Protein 6DA1 (pdb70)

Organism: Mus musculus (NCBI:txid10090)

Structure (mmCIF, N/CA/C/O backbone):
data_6DA1
#
_entry.id   6DA1
#
_cell.length_a   75.330
_cell.length_b   75.330
_cell.length_c   115.331
_cell.angle_alpha   90.000
_cell.angle_beta   90.000
_cell.angle_gamma   120.000
#
_symmetry.space_group_name_H-M   'P 32 2 1'
#
loop_
_entity.id
_entity.type
_entity.pdbx_description
1 polymer 'Protein C-ets-1'
2 polymer 'serine-rich region (SRR) peptide'
3 non-polymer 'SULFATE ION'
4 water water
#
loop_
_atom_site.group_PDB
_atom_site.id
_atom_site.type_symbol
_atom_site.label_atom_id
_atom_site.label_alt_id
_atom_site.label_comp_id
_atom_site.label_asym_id
_atom_site.label_entity_id
_atom_site.label_seq_id
_atom_site.pdbx_PDB_ins_code
_atom_site.Cartn_x
_atom_site.Cartn_y
_atom_site.Cartn_z
_atom_site.occupancy
_atom_site.B_iso_or_equiv
_atom_site.auth_seq_id
_atom_site.auth_comp_id
_atom_site.auth_asym_id
_atom_site.auth_atom_id
_atom_site.pdbx_PDB_model_num
ATOM 1 N N . GLY A 1 2 ? 18.46218 49.43207 30.15920 1.000 89.64191 302 GLY A N 1
ATOM 2 C CA . GLY A 1 2 ? 18.00863 49.25492 31.52607 1.000 89.37000 302 GLY A CA 1
ATOM 3 C C . GLY A 1 2 ? 18.80679 48.20972 32.28100 1.000 85.46472 302 GLY A C 1
ATOM 4 O O . GLY A 1 2 ? 19.94342 48.45555 32.68456 1.000 86.44875 302 GLY A O 1
ATOM 7 N N . THR A 1 3 ? 18.20729 47.03727 32.47232 1.000 70.45620 303 THR A N 1
ATOM 8 C CA . THR A 1 3 ? 18.85662 45.95124 33.18859 1.000 66.21310 303 THR A CA 1
ATOM 9 C C . THR A 1 3 ? 19.86771 45.25209 32.28224 1.000 63.44410 303 THR A C 1
ATOM 10 O O . THR A 1 3 ? 20.04203 45.60038 31.11106 1.000 61.83807 303 THR A O 1
ATOM 21 N N . PHE A 1 4 ? 20.54567 44.24202 32.83417 1.000 58.74077 304 PHE A N 1
ATOM 22 C CA . PHE A 1 4 ? 21.48792 43.46540 32.03613 1.000 55.23480 304 PHE A CA 1
ATOM 23 C C . PHE A 1 4 ? 20.76532 42.65846 30.96621 1.000 53.60371 304 PHE A C 1
ATOM 24 O O . PHE A 1 4 ? 21.25896 42.52968 29.84069 1.000 51.31437 304 PHE A O 1
ATOM 41 N N . LYS A 1 5 ? 19.59591 42.10610 31.29622 1.000 55.27646 305 LYS A N 1
ATOM 42 C CA . LYS A 1 5 ? 18.82910 41.35427 30.30830 1.000 55.82644 305 LYS A CA 1
ATOM 43 C C . LYS A 1 5 ? 18.46122 42.23845 29.12369 1.000 56.78169 305 LYS A C 1
ATOM 44 O O . LYS A 1 5 ? 18.62140 41.84145 27.96411 1.000 57.65265 305 LYS A O 1
ATOM 63 N N . ASP A 1 6 ? 17.96943 43.44901 29.39833 1.000 59.31197 306 ASP A N 1
ATOM 64 C CA . ASP A 1 6 ? 17.67750 44.39073 28.32235 1.000 61.49888 306 ASP A CA 1
ATOM 65 C C . ASP A 1 6 ? 18.95524 44.81447 27.61051 1.000 60.06697 306 ASP A C 1
ATOM 66 O O . ASP A 1 6 ? 18.96514 44.98984 26.38634 1.000 59.51288 306 ASP A O 1
ATOM 75 N N . TYR A 1 7 ? 20.04034 44.98935 28.36755 1.000 60.01399 307 TYR A N 1
ATOM 76 C CA . TYR A 1 7 ? 21.33279 45.31151 27.77261 1.000 58.76668 307 TYR A CA 1
ATOM 77 C C . TYR A 1 7 ? 21.75163 44.24775 26.76554 1.000 56.77329 307 TYR A C 1
ATOM 78 O O . TYR A 1 7 ? 22.24777 44.57004 25.67968 1.000 56.51676 307 TYR A O 1
ATOM 96 N N . VAL A 1 8 ? 21.55069 42.97282 27.10402 1.000 58.00777 308 VAL A N 1
ATOM 97 C CA . VAL A 1 8 ? 21.85764 41.89524 26.16784 1.000 55.52321 308 VAL A CA 1
ATOM 98 C C . VAL A 1 8 ? 20.87296 41.90849 25.00419 1.000 56.93879 308 VAL A C 1
ATOM 99 O O . VAL A 1 8 ? 21.26605 41.79189 23.83768 1.000 55.71554 308 VAL A O 1
ATOM 112 N N . ARG A 1 9 ? 19.57822 42.03740 25.30316 1.000 65.42832 309 ARG A N 1
ATOM 113 C CA . ARG A 1 9 ? 18.57180 42.11373 24.24819 1.000 67.80154 309 ARG A CA 1
ATOM 114 C C . ARG A 1 9 ? 18.88894 43.23949 23.27242 1.000 67.51590 309 ARG A C 1
ATOM 115 O O . ARG A 1 9 ? 19.08358 43.00885 22.07366 1.000 69.17161 309 ARG A O 1
ATOM 136 N N . ASP A 1 10 ? 18.93374 44.47508 23.77686 1.000 57.99713 310 ASP A N 1
ATOM 137 C CA . ASP A 1 10 ? 19.12855 45.63679 22.91576 1.000 59.20187 310 ASP A CA 1
ATOM 138 C C . ASP A 1 10 ? 20.34210 45.45773 22.01213 1.000 58.93363 310 ASP A C 1
ATOM 139 O O . ASP A 1 10 ? 20.25397 45.62745 20.79130 1.000 60.63934 310 ASP A O 1
ATOM 148 N N . ARG A 1 11 ? 21.48839 45.10608 22.59797 1.000 60.51075 311 ARG A N 1
ATOM 149 C CA . ARG A 1 11 ? 22.69954 44.93224 21.80338 1.000 59.58483 311 ARG A CA 1
ATOM 150 C C . ARG A 1 11 ? 22.55320 43.80030 20.79501 1.000 58.48536 311 ARG A C 1
ATOM 151 O O . ARG A 1 11 ? 23.13154 43.86372 19.70393 1.000 58.66673 311 ARG A O 1
ATOM 172 N N . ALA A 1 12 ? 21.78947 42.75985 21.13507 1.000 54.02825 312 ALA A N 1
ATOM 173 C CA . ALA A 1 12 ? 21.56832 41.66965 20.19053 1.000 54.42829 312 ALA A CA 1
ATOM 174 C C . ALA A 1 12 ? 20.76096 42.13914 18.98586 1.000 58.94459 312 ALA A C 1
ATOM 175 O O . ALA A 1 12 ? 21.02342 41.71758 17.85263 1.000 56.06980 312 ALA A O 1
ATOM 182 N N . ASP A 1 13 ? 19.77387 43.01141 19.20816 1.000 63.51491 313 ASP A N 1
ATOM 183 C CA . ASP A 1 13 ? 18.99570 43.54158 18.09343 1.000 66.59077 313 ASP A CA 1
ATOM 184 C C . ASP A 1 13 ? 19.87173 44.32756 17.12796 1.000 67.26132 313 ASP A C 1
ATOM 185 O O . ASP A 1 13 ? 19.59217 44.36122 15.92409 1.000 69.17307 313 ASP A O 1
ATOM 194 N N . LEU A 1 14 ? 20.92730 44.96539 17.63064 1.000 71.75262 314 LEU A N 1
ATOM 195 C CA . LEU A 1 14 ? 21.88685 45.66210 16.78402 1.000 72.40247 314 LEU A CA 1
ATOM 196 C C . LEU A 1 14 ? 22.94504 44.72878 16.20898 1.000 70.76132 314 LEU A C 1
ATOM 197 O O . LEU A 1 14 ? 23.89647 45.20468 15.58065 1.000 71.64656 314 LEU A O 1
ATOM 213 N N . ASN A 1 15 ? 22.80039 43.41885 16.41131 1.000 63.20267 315 ASN A N 1
ATOM 214 C CA . ASN A 1 15 ? 23.74248 42.42816 15.89207 1.000 62.56363 315 ASN A CA 1
ATOM 215 C C . ASN A 1 15 ? 25.13878 42.61086 16.48263 1.000 59.08363 315 ASN A C 1
ATOM 216 O O . ASN A 1 15 ? 26.14389 42.29943 15.83917 1.000 56.99236 315 ASN A O 1
ATOM 227 N N . LYS A 1 16 ? 25.21263 43.11234 17.71100 1.000 57.36260 316 LYS A N 1
ATOM 228 C CA . LYS A 1 16 ? 26.47765 43.24152 18.41495 1.000 54.77506 316 LYS A CA 1
ATOM 229 C C . LYS A 1 16 ? 26.77585 41.97237 19.20876 1.000 51.74425 316 LYS A C 1
ATOM 230 O O . LYS A 1 16 ? 25.94452 41.07054 19.33069 1.000 52.39909 316 LYS A O 1
ATOM 249 N N . ASP A 1 17 ? 27.99092 41.91129 19.75360 1.000 50.82794 317 ASP A N 1
ATOM 250 C CA . ASP A 1 17 ? 28.39045 40.83642 20.66103 1.000 49.21069 317 ASP A CA 1
ATOM 251 C C . ASP A 1 17 ? 28.35669 39.47173 19.97905 1.000 47.69441 317 ASP A C 1
ATOM 252 O O . ASP A 1 17 ? 28.14307 38.44785 20.63305 1.000 45.03791 317 ASP A O 1
ATOM 261 N N . LYS A 1 18 ? 28.56602 39.44159 18.65873 1.000 50.82030 318 LYS A N 1
ATOM 262 C CA . LYS A 1 18 ? 28.62568 38.18538 17.90705 1.000 50.97679 318 LYS A CA 1
ATOM 263 C C . LYS A 1 18 ? 29.91559 38.09963 17.09154 1.000 48.75316 318 LYS A C 1
ATOM 264 O O . LYS A 1 18 ? 29.88604 37.87003 15.88297 1.000 49.43716 318 LYS A O 1
ATOM 283 N N . PRO A 1 19 ? 31.07334 38.27671 17.72765 1.000 41.90116 319 PRO A N 1
ATOM 284 C CA . PRO A 1 19 ? 32.33259 38.15912 16.98501 1.000 39.78616 319 PRO A CA 1
ATOM 285 C C . PRO A 1 19 ? 32.64956 36.70699 16.66854 1.000 39.19827 319 PRO A C 1
ATOM 286 O O . PRO A 1 19 ? 32.38027 35.80546 17.46534 1.000 39.09849 319 PRO A O 1
ATOM 297 N N . VAL A 1 20 ? 33.22509 36.48358 15.48619 1.000 42.89808 320 VAL A N 1
ATOM 298 C CA . VAL A 1 20 ? 33.64413 35.13457 15.12111 1.000 42.86857 320 VAL A CA 1
ATOM 299 C C . VAL A 1 20 ? 34.76271 34.66412 16.03936 1.000 41.89526 320 VAL A C 1
ATOM 300 O O . VAL A 1 20 ? 34.80168 33.49664 16.44614 1.000 42.14596 320 VAL A O 1
ATOM 313 N N . ILE A 1 21 ? 35.68724 35.55854 16.37544 1.000 43.10254 321 ILE A N 1
ATOM 314 C CA . ILE A 1 21 ? 36.82423 35.23154 17.23070 1.000 43.22190 321 ILE A CA 1
ATOM 315 C C . ILE A 1 21 ? 36.71129 36.04608 18.51507 1.000 42.34177 321 ILE A C 1
ATOM 316 O O . ILE A 1 21 ? 37.29762 37.13397 18.60522 1.000 42.97315 321 ILE A O 1
ATOM 332 N N . PRO A 1 22 ? 35.97246 35.57975 19.52108 1.000 35.74436 322 PRO A N 1
ATOM 333 C CA . PRO A 1 22 ? 35.91107 36.32630 20.78323 1.000 37.17541 322 PRO A CA 1
ATOM 334 C C . PRO A 1 22 ? 37.27094 36.35587 21.46223 1.000 35.07730 322 PRO A C 1
ATOM 335 O O . PRO A 1 22 ? 37.99161 35.35587 21.49538 1.000 35.59808 322 PRO A O 1
ATOM 346 N N . ALA A 1 23 ? 37.62340 37.52487 22.00037 1.000 33.74492 323 ALA A N 1
ATOM 347 C CA . ALA A 1 23 ? 38.94184 37.69232 22.60318 1.000 32.52017 323 ALA A CA 1
ATOM 348 C C . ALA A 1 23 ? 39.10462 36.79469 23.82489 1.000 32.28033 323 ALA A C 1
ATOM 349 O O . ALA A 1 23 ? 40.12960 36.12105 23.98256 1.000 31.83563 323 ALA A O 1
ATOM 356 N N . ALA A 1 24 ? 38.09897 36.77028 24.70357 1.000 36.84329 324 ALA A N 1
ATOM 357 C CA . ALA A 1 24 ? 38.18011 35.92557 25.89184 1.000 36.58971 324 ALA A CA 1
ATOM 358 C C . ALA A 1 24 ? 38.23357 34.45205 25.51328 1.000 35.16375 324 ALA A C 1
ATOM 359 O O . ALA A 1 24 ? 38.93375 33.66218 26.15714 1.000 34.54143 324 ALA A O 1
ATOM 366 N N . ALA A 1 25 ? 37.49789 34.06090 24.47032 1.000 34.38912 325 ALA A N 1
ATOM 367 C CA . ALA A 1 25 ? 37.56302 32.68083 24.00478 1.000 33.19575 325 ALA A CA 1
ATOM 368 C C . ALA A 1 25 ? 38.93001 32.37134 23.41233 1.000 33.93517 325 ALA A C 1
ATOM 369 O O . ALA A 1 25 ? 39.46802 31.27755 23.61478 1.000 34.34191 325 ALA A O 1
ATOM 376 N N . LEU A 1 26 ? 39.50935 33.32336 22.67908 1.000 35.86469 326 LEU A N 1
ATOM 377 C CA . LEU A 1 26 ? 40.84025 33.11509 22.12365 1.000 37.57088 326 LEU A CA 1
ATOM 378 C C . LEU A 1 26 ? 41.89037 33.07664 23.22567 1.000 36.16469 326 LEU A C 1
ATOM 379 O O . LEU A 1 26 ? 42.86885 32.32751 23.13112 1.000 37.25462 326 LEU A O 1
ATOM 395 N N . ALA A 1 27 ? 41.70241 33.87408 24.28000 1.000 32.42226 327 ALA A N 1
ATOM 396 C CA . ALA A 1 27 ? 42.62227 33.83509 25.41253 1.000 32.12668 327 ALA A CA 1
ATOM 397 C C . ALA A 1 27 ? 42.56388 32.48745 26.11699 1.000 31.74564 327 ALA A C 1
ATOM 398 O O . ALA A 1 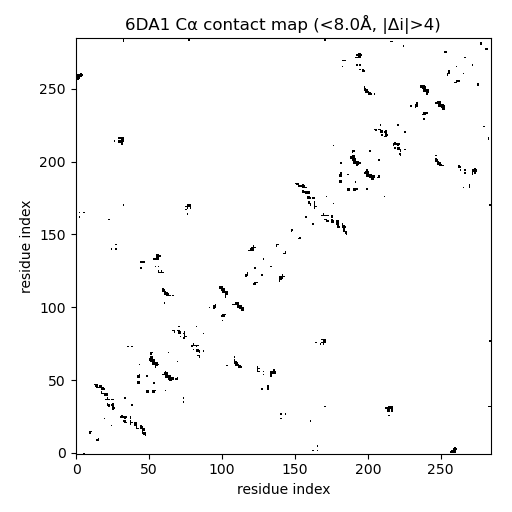27 ? 43.59680 31.94816 26.52926 1.000 34.02371 327 ALA A O 1
ATOM 405 N N . GLY A 1 28 ? 41.36318 31.92811 26.26948 1.000 34.34454 328 GLY A N 1
ATOM 406 C CA . GLY A 1 28 ? 41.24902 30.59772 26.83962 1.000 35.73540 328 GLY A CA 1
ATOM 407 C C . GLY A 1 28 ? 41.92458 29.54144 25.99023 1.000 37.20343 328 GLY A C 1
ATOM 408 O O . GLY A 1 28 ? 42.48410 28.57734 26.51837 1.000 39.11143 328 GLY A O 1
ATOM 412 N N . TYR A 1 29 ? 41.89167 29.71147 24.66656 1.000 32.69077 329 TYR A N 1
ATOM 413 C CA . TYR A 1 29 ? 42.53149 28.75298 23.77212 1.000 33.09622 329 TYR A CA 1
ATOM 414 C C . TYR A 1 29 ? 44.04978 28.81431 23.89095 1.000 34.11912 329 TYR A C 1
ATOM 415 O O . TYR A 1 29 ? 44.71686 27.77406 23.94316 1.000 35.11919 329 TYR A O 1
ATOM 433 N N . THR A 1 30 ? 44.61559 30.02062 23.93915 1.000 34.70989 330 THR A N 1
ATOM 434 C CA . THR A 1 30 ? 46.05815 30.17235 24.07396 1.000 34.29217 330 THR A CA 1
ATOM 435 C C . THR A 1 30 ? 46.53533 30.04881 25.51487 1.000 33.97523 330 THR A C 1
ATOM 436 O O . THR A 1 30 ? 47.73723 29.86927 25.73546 1.000 34.53802 330 THR A O 1
ATOM 447 N N . GLY A 1 31 ? 45.63694 30.14098 26.49119 1.000 38.26811 331 GLY A N 1
ATOM 448 C CA . GLY A 1 31 ? 46.03644 30.05779 27.88210 1.000 39.26968 331 GLY A CA 1
ATOM 449 C C . GLY A 1 31 ? 46.69025 31.31109 28.41201 1.000 39.39509 331 GLY A C 1
ATOM 450 O O . GLY A 1 31 ? 47.47302 31.23756 29.36444 1.000 41.04769 331 GLY A O 1
ATOM 454 N N . SER A 1 32 ? 46.38860 32.46970 27.82350 1.000 37.60844 332 SER A N 1
ATOM 455 C CA . SER A 1 32 ? 47.02556 33.71324 28.23596 1.000 38.96182 332 SER A CA 1
ATOM 456 C C . SER A 1 32 ? 46.39014 34.31926 29.47977 1.000 38.61537 332 SER A C 1
ATOM 457 O O . SER A 1 32 ? 46.99452 35.20367 30.09642 1.000 39.93966 332 SER A O 1
ATOM 465 N N . GLY A 1 33 ? 45.19819 33.86749 29.86207 1.000 35.39642 333 GLY A N 1
ATOM 466 C CA . GLY A 1 33 ? 44.48039 34.45501 30.96677 1.000 34.23337 333 GLY A CA 1
ATOM 467 C C . GLY A 1 33 ? 43.73413 35.70266 30.53178 1.000 33.94254 333 GLY A C 1
ATOM 468 O O . GLY A 1 33 ? 42.77444 35.62830 29.75825 1.000 34.44944 333 GLY A O 1
ATOM 472 N N . PRO A 1 34 ? 44.14755 36.87622 31.01743 1.000 31.05191 334 PRO A N 1
ATOM 473 C CA . PRO A 1 34 ? 43.53732 38.11603 30.52397 1.000 31.41719 334 PRO A CA 1
ATOM 474 C C . PRO A 1 34 ? 43.78960 38.28582 29.03521 1.000 30.62148 334 PRO A C 1
ATOM 475 O O . PRO A 1 34 ? 44.80937 37.84370 28.50156 1.000 33.58313 334 PRO A O 1
ATOM 486 N N . ILE A 1 35 ? 42.84595 38.94124 28.35984 1.000 34.09367 335 ILE A N 1
ATOM 487 C CA . ILE A 1 35 ? 42.98047 39.12775 26.92218 1.000 33.02666 335 ILE A CA 1
ATOM 488 C C . ILE A 1 35 ? 44.16074 40.04758 26.63628 1.000 35.98309 335 ILE A C 1
ATOM 489 O O . ILE A 1 35 ? 44.51474 40.92068 27.44112 1.000 36.42676 335 ILE A O 1
ATOM 505 N N . GLN A 1 36 ? 44.77946 39.84563 25.47906 1.000 37.06851 336 GLN A N 1
ATOM 506 C CA . GLN A 1 36 ? 45.91133 40.64089 25.03642 1.000 35.38547 336 GLN A CA 1
ATOM 507 C C . GLN A 1 36 ? 45.51008 41.46025 23.81571 1.000 35.37710 336 GLN A C 1
ATOM 508 O O . GLN A 1 36 ? 44.49120 41.19712 23.17227 1.000 34.71366 336 GLN A O 1
ATOM 522 N N . LEU A 1 37 ? 46.32361 42.47294 23.50828 1.000 32.84245 337 LEU A N 1
ATOM 523 C CA . LEU A 1 37 ? 45.94314 43.43728 22.48119 1.000 33.87782 337 LEU A CA 1
ATOM 524 C C . LEU A 1 37 ? 45.65027 42.75359 21.15043 1.000 34.08590 337 LEU A C 1
ATOM 525 O O . LEU A 1 37 ? 44.67689 43.09906 20.47122 1.000 34.48443 337 LEU A O 1
ATOM 541 N N . TRP A 1 38 ? 46.47804 41.78276 20.75619 1.000 37.22423 338 TRP A N 1
ATOM 542 C CA . TRP A 1 38 ? 46.26984 41.13378 19.46502 1.000 37.29149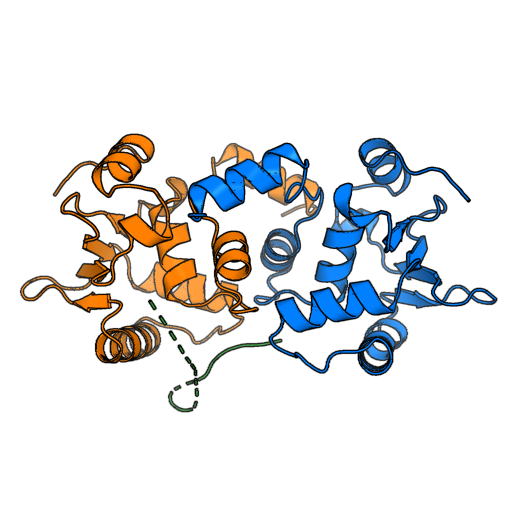 338 TRP A CA 1
ATOM 543 C C . TRP A 1 38 ? 44.96926 40.34168 19.44227 1.000 37.46725 338 TRP A C 1
ATOM 544 O O . TRP A 1 38 ? 44.32602 40.23930 18.39114 1.000 38.93413 338 TRP A O 1
ATOM 565 N N . GLN A 1 39 ? 44.56431 39.78120 20.58336 1.000 34.71524 339 GLN A N 1
ATOM 566 C CA . GLN A 1 39 ? 43.26891 39.11451 20.66244 1.000 34.26075 339 GLN A CA 1
ATOM 567 C C . GLN A 1 39 ? 42.13391 40.12813 20.62098 1.000 35.74827 339 GLN A C 1
ATOM 568 O O . GLN A 1 39 ? 41.10878 39.89970 19.96799 1.000 35.45791 339 GLN A O 1
ATOM 582 N N . PHE A 1 40 ? 42.30065 41.25199 21.32006 1.000 34.94790 340 PHE A N 1
ATOM 583 C CA . PHE A 1 40 ? 41.31014 42.32113 21.27059 1.000 35.39691 340 PHE A CA 1
ATOM 584 C C . PHE A 1 40 ? 41.08075 42.79302 19.83881 1.000 36.31874 340 PHE A C 1
ATOM 585 O O . PHE A 1 40 ? 39.93455 42.99133 19.41842 1.000 36.98859 340 PHE A O 1
ATOM 602 N N . LEU A 1 41 ? 42.15873 42.97138 19.07080 1.000 38.80050 341 LEU A N 1
ATOM 603 C CA . LEU A 1 41 ? 42.01396 43.41360 17.68598 1.000 40.99575 341 LEU A CA 1
ATOM 604 C C . LEU A 1 41 ? 41.29641 42.36691 16.84259 1.000 40.10517 341 LEU A C 1
ATOM 605 O O . LEU A 1 41 ? 40.43898 42.70734 16.01873 1.000 41.67852 341 LEU A O 1
ATOM 621 N N . LEU A 1 42 ? 41.63254 41.08784 17.02775 1.000 39.19032 342 LEU A N 1
ATOM 622 C CA . LEU A 1 42 ? 40.97884 40.04143 16.24946 1.000 38.64425 342 LEU A CA 1
ATOM 623 C C . LEU A 1 42 ? 39.48807 39.97036 16.54636 1.000 39.29499 342 LEU A C 1
ATOM 624 O O . LEU A 1 42 ? 38.69758 39.62416 15.66138 1.000 37.73788 342 LEU A O 1
ATOM 640 N N . GLU A 1 43 ? 39.07962 40.28993 17.77556 1.000 37.62883 343 GLU A N 1
ATOM 641 C CA . GLU A 1 43 ? 37.65319 40.34546 18.07264 1.000 37.75300 343 GLU A CA 1
ATOM 642 C C . GLU A 1 43 ? 36.98228 41.46530 17.28777 1.000 38.47098 343 GLU A C 1
ATOM 643 O O . GLU A 1 43 ? 35.98960 41.23654 16.58810 1.000 40.60831 343 GLU A O 1
ATOM 655 N N . LEU A 1 44 ? 37.51173 42.68666 17.38980 1.000 38.90305 344 LEU A N 1
ATOM 656 C CA . LEU A 1 44 ? 36.94045 43.80429 16.64547 1.000 41.81804 344 LEU A CA 1
ATOM 657 C C . LEU A 1 44 ? 36.91006 43.49899 15.15397 1.000 41.33349 344 LEU A C 1
ATOM 658 O O . LEU A 1 44 ? 35.90122 43.73182 14.47935 1.000 42.71022 344 LEU A O 1
ATOM 674 N N . LEU A 1 45 ? 38.01256 42.96455 14.62492 1.000 39.56810 345 LEU A N 1
ATOM 675 C CA . LEU A 1 45 ? 38.09987 42.66162 13.20249 1.000 40.20013 345 LEU A CA 1
ATOM 676 C C . LEU A 1 45 ? 37.10475 41.59425 12.77221 1.000 40.08889 345 LEU A C 1
ATOM 677 O O . LEU A 1 45 ? 36.78197 41.51083 11.58224 1.000 41.83514 345 LEU A O 1
ATOM 693 N N . THR A 1 46 ? 36.61925 40.77141 13.70241 1.000 39.96596 346 THR A N 1
ATOM 694 C CA . THR A 1 46 ? 35.63199 39.74544 13.39225 1.000 40.37290 346 THR A CA 1
ATOM 695 C C . THR A 1 46 ? 34.25246 40.09261 13.94193 1.000 40.85357 346 THR A C 1
ATOM 696 O O . THR A 1 46 ? 33.38257 39.21917 14.02698 1.000 40.37651 346 THR A O 1
ATOM 707 N N . ASP A 1 47 ? 34.03703 41.35321 14.31180 1.000 41.65514 347 ASP A N 1
ATOM 708 C CA . ASP A 1 47 ? 32.74723 41.83771 14.79028 1.000 42.74624 347 ASP A CA 1
ATOM 709 C C . ASP A 1 47 ? 32.17608 42.75459 13.71571 1.000 45.34481 347 ASP A C 1
ATOM 710 O O . ASP A 1 47 ? 32.70444 43.84589 13.47707 1.000 43.54592 347 ASP A O 1
ATOM 719 N N . LYS A 1 48 ? 31.09730 42.30828 13.06872 1.000 50.32133 348 LYS A N 1
ATOM 720 C CA . LYS A 1 48 ? 30.52691 43.07013 11.96344 1.000 54.33387 348 LYS A CA 1
ATOM 721 C C . LYS A 1 48 ? 30.12600 44.47508 12.39696 1.000 53.98929 348 LYS A C 1
ATOM 722 O O . LYS A 1 48 ? 30.12497 45.39978 11.57748 1.000 55.64357 348 LYS A O 1
ATOM 741 N N . SER A 1 49 ? 29.79556 44.65947 13.67457 1.000 49.44899 349 SER A N 1
ATOM 742 C CA . SER A 1 49 ? 29.38235 45.96128 14.18519 1.000 50.74752 349 SER A CA 1
ATOM 743 C C . SER A 1 49 ? 30.54187 46.93524 14.36203 1.000 50.56682 349 SER A C 1
ATOM 744 O O . SER A 1 49 ? 30.29916 48.09953 14.69817 1.000 51.77744 349 SER A O 1
ATOM 752 N N . CYS A 1 50 ? 31.78297 46.50062 14.14071 1.000 49.24920 350 CYS A N 1
ATOM 753 C CA . CYS A 1 50 ? 32.95614 47.34369 14.33605 1.000 51.42721 350 CYS A CA 1
ATOM 754 C C . CYS A 1 50 ? 33.61266 47.75854 13.02429 1.000 52.84520 350 CYS A C 1
ATOM 755 O O . CYS A 1 50 ? 34.68516 48.37173 13.04698 1.000 55.36632 350 CYS A O 1
ATOM 763 N N . GLN A 1 51 ? 32.99660 47.44944 11.88249 1.000 50.07696 351 GLN A N 1
ATOM 764 C CA . GLN A 1 51 ? 33.63444 47.69597 10.59424 1.000 52.18314 351 GLN A CA 1
ATOM 765 C C . GLN A 1 51 ? 33.76520 49.17620 10.26325 1.000 55.95638 351 GLN A C 1
ATOM 766 O O . GLN A 1 51 ? 34.51619 49.52059 9.34527 1.000 56.64824 351 GLN A O 1
ATOM 780 N N A SER A 1 52 ? 33.06542 50.05410 10.98423 0.409 54.94049 352 SER A N 1
ATOM 781 N N B SER A 1 52 ? 33.06908 50.05608 10.98478 0.591 54.90948 352 SER A N 1
ATOM 782 C CA A SER A 1 52 ? 33.15001 51.48184 10.69559 0.409 57.44707 352 SER A CA 1
ATOM 783 C CA B SER A 1 52 ? 33.15328 51.48211 10.68725 0.591 57.42582 352 SER A CA 1
ATOM 784 C C A SER A 1 52 ? 34.52038 52.04228 11.05788 0.409 57.47805 352 SER A C 1
ATOM 785 C C B SER A 1 52 ? 34.51826 52.04966 11.06154 0.591 57.45749 352 SER A C 1
ATOM 786 O O A SER A 1 52 ? 35.04883 52.90679 10.34872 0.409 58.87174 352 SER A O 1
ATOM 787 O O B SER A 1 52 ? 35.04139 52.92719 10.36444 0.591 59.00721 352 SER A O 1
ATOM 802 N N . PHE A 1 53 ? 35.11325 51.56338 12.15424 1.000 59.80315 353 PHE A N 1
ATOM 803 C CA . PHE A 1 53 ? 36.39184 52.07808 12.62939 1.000 59.61419 353 PHE A CA 1
ATOM 804 C C . PHE A 1 53 ? 37.55470 51.10721 12.46751 1.000 56.70605 353 PHE A C 1
ATOM 805 O O . PHE A 1 53 ? 38.70752 51.52676 12.61791 1.000 58.15484 353 PHE A O 1
ATOM 822 N N . ILE A 1 54 ? 37.29789 49.83756 12.16648 1.000 50.39025 354 ILE A N 1
ATOM 823 C CA . ILE A 1 54 ? 38.37102 48.86929 11.96018 1.000 48.18185 354 ILE A CA 1
ATOM 824 C C . ILE A 1 54 ? 37.82139 47.72730 11.11945 1.000 47.41992 354 ILE A C 1
ATOM 825 O O . ILE A 1 54 ? 36.70787 47.25044 11.35069 1.000 46.13690 354 ILE A O 1
ATOM 841 N N . SER A 1 55 ? 38.61408 47.28208 10.14760 1.000 50.37350 355 SER A N 1
ATOM 842 C CA . SER A 1 55 ? 38.14782 46.26794 9.21162 1.000 49.65469 355 SER A CA 1
ATOM 843 C C . SER A 1 55 ? 39.33705 45.68362 8.46679 1.000 49.56456 355 SER A C 1
ATOM 844 O O . SER A 1 55 ? 40.43497 46.24702 8.47074 1.000 50.35959 355 SER A O 1
ATOM 852 N N . TRP A 1 56 ? 39.09931 44.54247 7.82654 1.000 51.99889 356 TRP A N 1
ATOM 853 C CA . TRP A 1 56 ? 40.07896 43.98038 6.91421 1.000 54.67355 356 TRP A CA 1
ATOM 854 C C . TRP A 1 56 ? 40.10106 44.78190 5.61626 1.000 57.26341 356 TRP A C 1
ATOM 855 O O . TRP A 1 56 ? 39.17188 45.53010 5.29985 1.000 58.54835 356 TRP A O 1
ATOM 876 N N . THR A 1 57 ? 41.18248 44.61606 4.85670 1.000 57.56245 357 THR A N 1
ATOM 877 C CA . THR A 1 57 ? 41.30166 45.23964 3.54549 1.000 61.13404 357 THR A CA 1
ATOM 878 C C . THR A 1 57 ? 41.00222 44.27840 2.40377 1.000 66.02274 357 THR A C 1
ATOM 879 O O . THR A 1 57 ? 40.96850 44.70925 1.24611 1.000 72.76441 357 THR A O 1
ATOM 890 N N . GLY A 1 58 ? 40.77953 42.99777 2.69820 1.000 65.46130 358 GLY A N 1
ATOM 891 C CA . GLY A 1 58 ? 40.55891 41.99857 1.67804 1.000 66.97126 358 GLY A CA 1
ATOM 892 C C . GLY A 1 58 ? 41.80795 41.28265 1.21247 1.000 67.34105 358 GLY A C 1
ATOM 893 O O . GLY A 1 58 ? 41.69639 40.28814 0.48380 1.000 67.05603 358 GLY A O 1
ATOM 897 N N . ASP A 1 59 ? 42.99030 41.75144 1.60800 1.000 68.93629 359 ASP A N 1
ATOM 898 C CA . ASP A 1 59 ? 44.25895 41.14427 1.20674 1.000 69.18148 359 ASP A CA 1
ATOM 899 C C . ASP A 1 59 ? 44.79775 40.35005 2.39270 1.000 65.35126 359 ASP A C 1
ATOM 900 O O . ASP A 1 59 ? 45.49220 40.88230 3.25977 1.000 63.09450 359 ASP A O 1
ATOM 909 N N . GLY A 1 60 ? 44.47452 39.06130 2.42266 1.000 59.68688 360 GLY A N 1
ATOM 910 C CA . GLY A 1 60 ? 44.99153 38.19755 3.47134 1.000 57.21398 360 GLY A CA 1
ATOM 911 C C . GLY A 1 60 ? 44.62673 38.71580 4.84813 1.000 55.93584 360 GLY A C 1
ATOM 912 O O . GLY A 1 60 ? 43.48102 39.09939 5.11293 1.000 52.17079 360 GLY A O 1
ATOM 916 N N . TRP A 1 61 ? 45.61573 38.72795 5.74296 1.000 55.49437 361 TRP A N 1
ATOM 917 C CA . TRP A 1 61 ? 45.43246 39.18746 7.11186 1.000 54.28130 361 TRP A CA 1
ATOM 918 C C . TRP A 1 61 ? 45.69521 40.68039 7.27251 1.000 53.63855 361 TRP A C 1
ATOM 919 O O . TRP A 1 61 ? 45.91675 41.14356 8.39670 1.000 50.50113 361 TRP A O 1
ATOM 940 N N . GLU A 1 62 ? 45.68493 41.43940 6.18138 1.000 51.03126 362 GLU A N 1
ATOM 941 C CA . GLU A 1 62 ? 45.87298 42.87944 6.26586 1.000 51.56038 362 GLU A CA 1
ATOM 942 C C . GLU A 1 62 ? 44.59661 43.54565 6.76357 1.000 50.84315 362 GLU A C 1
ATOM 943 O O . GLU A 1 62 ? 43.48804 43.16265 6.37869 1.000 50.51684 362 GLU A O 1
ATOM 955 N N . PHE A 1 63 ? 44.75741 44.54411 7.63010 1.000 51.63992 363 PHE A N 1
ATOM 956 C CA . PHE A 1 63 ? 43.62473 45.28628 8.16211 1.000 51.86713 363 PHE A CA 1
ATOM 957 C C . PHE A 1 63 ? 44.01931 46.74267 8.35359 1.000 52.14551 363 PHE A C 1
ATOM 958 O O . PHE A 1 63 ? 45.20205 47.08861 8.39759 1.000 52.92195 363 PHE A O 1
ATOM 975 N N . LYS A 1 64 ? 43.00299 47.59549 8.46645 1.000 53.55367 364 LYS A N 1
ATOM 976 C CA . LYS A 1 64 ? 43.19216 49.03109 8.59829 1.000 56.53415 364 LYS A CA 1
ATOM 977 C C . LYS A 1 64 ? 42.33544 49.55911 9.73873 1.000 56.10389 364 LYS A C 1
ATOM 978 O O . LYS A 1 64 ? 41.30307 48.97794 10.08418 1.000 54.42980 364 LYS A O 1
ATOM 997 N N . LEU A 1 65 ? 42.77532 50.67264 10.31589 1.000 60.55329 365 LEU A N 1
ATOM 998 C CA . LEU A 1 65 ? 42.06164 51.35093 11.39491 1.000 62.29277 365 LEU A CA 1
ATOM 999 C C . LEU A 1 65 ? 41.44931 52.62274 10.81726 1.000 65.86200 365 LEU A C 1
ATOM 1000 O O . LEU A 1 65 ? 42.11959 53.65428 10.71751 1.000 67.96114 365 LEU A O 1
ATOM 1016 N N . SER A 1 66 ? 40.17258 52.54557 10.43499 1.000 73.63079 366 SER A N 1
ATOM 1017 C CA . SER A 1 66 ? 39.50065 53.71156 9.87010 1.000 77.81583 366 SER A CA 1
ATOM 1018 C C . SER A 1 66 ? 39.43434 54.84962 10.88066 1.000 78.80664 366 SER A C 1
ATOM 1019 O O . SER A 1 66 ? 39.62699 56.01824 10.52498 1.000 83.49771 366 SER A O 1
ATOM 1027 N N . ASP A 1 67 ? 39.16224 54.52843 12.14510 1.000 65.18152 367 ASP A N 1
ATOM 1028 C CA . ASP A 1 67 ? 39.12819 55.50812 13.23082 1.000 64.80526 367 ASP A CA 1
ATOM 1029 C C . ASP A 1 67 ? 40.07042 55.01832 14.32204 1.000 64.62409 367 ASP A C 1
ATOM 1030 O O . ASP A 1 67 ? 39.63657 54.40509 15.30728 1.000 61.44576 367 ASP A O 1
ATOM 1039 N N . PRO A 1 68 ? 41.37473 55.26451 14.17444 1.000 68.51178 368 PRO A N 1
ATOM 1040 C CA . PRO A 1 68 ? 42.32991 54.78426 15.18686 1.000 68.15906 368 PRO A CA 1
ATOM 1041 C C . PRO A 1 68 ? 42.03809 55.28539 16.58975 1.000 67.13350 368 PRO A C 1
ATOM 1042 O O . PRO A 1 68 ? 42.44769 54.63568 17.55961 1.000 66.80050 368 PRO A O 1
ATOM 1053 N N . ASP A 1 69 ? 41.34745 56.41821 16.73347 1.000 65.29093 369 ASP A N 1
ATOM 1054 C CA . ASP A 1 69 ? 41.03415 56.92809 18.06359 1.000 66.18433 369 ASP A CA 1
ATOM 1055 C C . ASP A 1 69 ? 39.94761 56.10171 18.73988 1.000 62.83396 369 ASP A C 1
ATOM 1056 O O . ASP A 1 69 ? 39.93610 55.98369 19.97076 1.000 62.60407 369 ASP A O 1
ATOM 1065 N N . GLU A 1 70 ? 39.03477 55.52011 17.95973 1.000 60.18327 370 GLU A N 1
ATOM 1066 C CA . GLU A 1 70 ? 37.95182 54.73270 18.54102 1.000 57.76000 370 GLU A CA 1
ATOM 1067 C C . GLU A 1 70 ? 38.46616 53.39810 19.06758 1.000 55.67748 370 GLU A C 1
ATOM 1068 O O . GLU A 1 70 ? 38.12002 52.98188 20.17963 1.000 52.86326 370 GLU A O 1
ATOM 1080 N N . VAL A 1 71 ? 39.28913 52.70606 18.27647 1.000 59.07033 371 VAL A N 1
ATOM 1081 C CA . VAL A 1 71 ? 39.83401 51.42454 18.71369 1.000 58.05748 371 VAL A CA 1
ATOM 1082 C C . VAL A 1 71 ? 40.61102 51.58495 20.01252 1.000 57.83418 371 VAL A C 1
ATOM 1083 O O . VAL A 1 71 ? 40.62417 50.67758 20.85294 1.000 55.84820 371 VAL A O 1
ATOM 1096 N N . ALA A 1 72 ? 41.26859 52.73065 20.20274 1.000 58.43346 372 ALA A N 1
ATOM 1097 C CA . ALA A 1 72 ? 42.00564 52.95984 21.44070 1.000 58.74870 372 ALA A CA 1
ATOM 1098 C C . ALA A 1 72 ? 41.05747 53.18727 22.61123 1.000 58.03642 372 ALA A C 1
ATOM 1099 O O . ALA A 1 72 ? 41.30973 52.70825 23.72274 1.000 56.55242 372 ALA A O 1
ATOM 1106 N N . ARG A 1 73 ? 39.96240 53.91589 22.38247 1.000 62.17435 373 ARG A N 1
ATOM 1107 C CA . ARG A 1 73 ? 38.97531 54.12611 23.43711 1.000 63.54120 373 ARG A CA 1
ATOM 1108 C C . ARG A 1 73 ? 38.43392 52.79664 23.94757 1.000 60.20684 373 ARG A C 1
ATOM 1109 O O . ARG A 1 73 ? 38.36053 52.56563 25.15980 1.000 59.69649 373 ARG A O 1
ATOM 1130 N N . ARG A 1 74 ? 38.04444 51.90750 23.03108 1.000 57.75835 374 ARG A N 1
ATOM 1131 C CA . ARG A 1 74 ? 37.52254 50.60680 23.43564 1.000 55.49478 374 ARG A CA 1
ATOM 1132 C C . ARG A 1 74 ? 38.58954 49.76650 24.12448 1.000 52.85675 374 ARG A C 1
ATOM 1133 O O . ARG A 1 74 ? 38.27123 48.97555 25.01951 1.000 53.50014 374 ARG A O 1
ATOM 1154 N N . TRP A 1 75 ? 39.85404 49.92239 23.72727 1.000 47.19834 375 TRP A N 1
ATOM 1155 C CA . TRP A 1 75 ? 40.93523 49.21781 24.40804 1.000 46.73101 375 TRP A CA 1
ATOM 1156 C C . TRP A 1 75 ? 41.13345 49.75467 25.81954 1.000 46.83405 375 TRP A C 1
ATOM 1157 O O . TRP A 1 75 ? 41.39938 48.98588 26.75051 1.000 45.01173 375 TRP A O 1
ATOM 1178 N N . GLY A 1 76 ? 41.00095 51.07017 25.99890 1.000 50.43111 376 GLY A N 1
ATOM 1179 C CA . GLY A 1 76 ? 41.12682 51.64271 27.32909 1.000 52.67013 376 GLY A CA 1
ATOM 1180 C C . GLY A 1 76 ? 39.96932 51.26849 28.23500 1.000 52.76455 376 GLY A C 1
ATOM 1181 O O . GLY A 1 76 ? 40.16696 50.95461 29.41212 1.000 52.09804 376 GLY A O 1
ATOM 1185 N N . LYS A 1 77 ? 38.74529 51.29606 27.70254 1.000 56.53381 377 LYS A N 1
ATOM 1186 C CA . LYS A 1 77 ? 37.58735 50.89505 28.49394 1.000 59.07940 377 LYS A CA 1
ATOM 1187 C C . LYS A 1 77 ? 37.64309 49.41669 28.85728 1.000 56.27860 377 LYS A C 1
ATOM 1188 O O . LYS A 1 77 ? 37.09748 49.01152 29.89022 1.000 54.20801 377 LYS A O 1
ATOM 1207 N N . ARG A 1 78 ? 38.29815 48.60081 28.03099 1.000 55.62635 378 ARG A N 1
ATOM 1208 C CA . ARG A 1 78 ? 38.40303 47.17341 28.30309 1.000 53.18357 378 ARG A CA 1
ATOM 1209 C C . ARG A 1 78 ? 39.47340 46.85041 29.33895 1.000 50.71671 378 ARG A C 1
ATOM 1210 O O . ARG A 1 78 ? 39.39177 45.80012 29.98468 1.000 48.35179 378 ARG A O 1
ATOM 1231 N N . LYS A 1 79 ? 40.46562 47.72667 29.51674 1.000 43.61813 379 LYS A N 1
ATOM 1232 C CA . LYS A 1 79 ? 41.55706 47.49985 30.45817 1.000 45.06043 379 LYS A CA 1
ATOM 1233 C C . LYS A 1 79 ? 41.66119 48.60885 31.50234 1.000 48.62505 379 LYS A C 1
ATOM 1234 O O . LYS A 1 79 ? 42.72186 48.78253 32.11201 1.000 46.93308 379 LYS A O 1
ATOM 1253 N N . ASN A 1 80 ? 40.58318 49.35805 31.72351 1.000 52.08276 380 ASN A N 1
ATOM 1254 C CA . ASN A 1 80 ? 40.54611 50.42537 32.72232 1.000 56.32509 380 ASN A CA 1
ATOM 1255 C C . ASN A 1 80 ? 41.73749 51.37051 32.56420 1.000 57.38345 380 ASN A C 1
ATOM 1256 O O . ASN A 1 80 ? 42.52649 51.59224 33.48416 1.000 58.58488 380 ASN A O 1
ATOM 1267 N N . LYS A 1 81 ? 41.85130 51.93020 31.36187 1.000 56.00695 381 LYS A N 1
ATOM 1268 C CA . LYS A 1 81 ? 42.83960 52.96095 31.04674 1.000 59.92017 381 LYS A CA 1
ATOM 1269 C C . LYS A 1 81 ? 42.08867 54.12569 30.41536 1.000 62.83210 381 LYS A C 1
ATOM 1270 O O . LYS A 1 81 ? 42.11248 54.30576 29.19007 1.000 61.57015 381 LYS A O 1
ATOM 1289 N N . PRO A 1 82 ? 41.40131 54.93597 31.22589 1.000 73.31940 382 PRO A N 1
ATOM 1290 C CA . PRO A 1 82 ? 40.57256 56.00946 30.65060 1.000 75.32423 382 PRO A CA 1
ATOM 1291 C C . PRO A 1 82 ? 41.34239 56.95759 29.75013 1.000 75.77253 382 PRO A C 1
ATOM 1292 O O . PRO A 1 82 ? 40.77237 57.47468 28.78118 1.000 78.37115 382 PRO A O 1
ATOM 1303 N N . LYS A 1 83 ? 42.62011 57.20382 30.03648 1.000 69.43180 383 LYS A N 1
ATOM 1304 C CA . LYS A 1 83 ? 43.44072 58.10297 29.23872 1.000 69.49497 383 LYS A CA 1
ATOM 1305 C C . LYS A 1 83 ? 44.09835 57.40184 28.05496 1.000 67.69977 383 LYS A C 1
ATOM 1306 O O . LYS A 1 83 ? 45.09087 57.90850 27.51877 1.000 69.44764 383 LYS A O 1
ATOM 1312 N N . MET A 1 84 ? 43.57057 56.25391 27.63750 1.000 62.93677 384 MET A N 1
ATOM 1313 C CA . MET A 1 84 ? 44.14297 55.52854 26.51181 1.000 60.70395 384 MET A CA 1
ATOM 1314 C C . MET A 1 84 ? 43.85747 56.26909 25.21101 1.000 62.29714 384 MET A C 1
ATOM 1315 O O . MET A 1 84 ? 42.70851 56.61301 24.91750 1.000 61.33789 384 MET A O 1
ATOM 1329 N N . ASN A 1 85 ? 44.90857 56.51552 24.43442 1.000 66.64255 385 ASN A N 1
ATOM 1330 C CA . ASN A 1 85 ? 44.79982 57.14652 23.12849 1.000 68.91794 385 ASN A CA 1
ATOM 1331 C C . ASN A 1 85 ? 45.65139 56.36706 22.13642 1.000 68.70835 385 ASN A C 1
ATOM 1332 O O . ASN A 1 85 ? 46.49419 55.55043 22.51703 1.000 70.52705 385 ASN A O 1
ATOM 1343 N N . TYR A 1 86 ? 45.43023 56.62566 20.84521 1.000 72.70357 386 TYR A N 1
ATOM 1344 C CA . TYR A 1 86 ? 46.16562 55.88735 19.82422 1.000 71.43503 386 TYR A CA 1
ATOM 1345 C C . TYR A 1 86 ? 47.66808 56.08993 19.95850 1.000 73.42726 386 TYR A C 1
ATOM 1346 O O . TYR A 1 86 ? 48.44821 55.21367 19.56671 1.000 71.56501 386 TYR A O 1
ATOM 1364 N N A GLU A 1 87 ? 48.09459 57.23300 20.49940 0.402 69.92067 387 GLU A N 1
ATOM 1365 N N B GLU A 1 87 ? 48.09643 57.23043 20.50228 0.598 69.90637 387 GLU A N 1
ATOM 1366 C CA A GLU A 1 87 ? 49.52106 57.47970 20.68252 0.402 71.33763 387 GLU A CA 1
ATOM 1367 C CA B GLU A 1 87 ? 49.52454 57.47225 20.67615 0.598 71.35254 387 GLU A CA 1
ATOM 1368 C C A GLU A 1 87 ? 50.13642 56.42878 21.59748 0.402 69.49868 387 GLU A C 1
ATOM 1369 C C B GLU A 1 87 ? 50.13962 56.42746 21.59844 0.598 69.45971 387 GLU A C 1
ATOM 1370 O O A GLU A 1 87 ? 51.19750 55.86917 21.29713 0.402 68.86743 387 GLU A O 1
ATOM 1371 O O B GLU A 1 87 ? 51.20320 55.86973 21.30385 0.598 68.45413 387 GLU A O 1
ATOM 1394 N N . LYS A 1 88 ? 49.47607 56.14050 22.72139 1.000 74.05120 388 LYS A N 1
ATOM 1395 C CA . LYS A 1 88 ? 49.95502 55.09088 23.61503 1.000 71.80838 388 LYS A CA 1
ATOM 1396 C C . LYS A 1 88 ? 49.73784 53.71173 23.00705 1.000 71.24798 388 LYS A C 1
ATOM 1397 O O . LYS A 1 88 ? 50.62890 52.85595 23.05744 1.000 70.90339 388 LYS A O 1
ATOM 1416 N N . LEU A 1 89 ? 48.55672 53.47796 22.43117 1.000 84.24300 389 LEU A N 1
ATOM 1417 C CA . LEU A 1 89 ? 48.27018 52.18407 21.82229 1.000 82.82177 389 LEU A CA 1
ATOM 1418 C C . LEU A 1 89 ? 49.30719 51.83343 20.76416 1.000 81.14730 389 LEU A C 1
ATOM 1419 O O . LEU A 1 89 ? 49.69499 50.66751 20.62546 1.000 80.92416 389 LEU A O 1
ATOM 1435 N N . SER A 1 90 ? 49.77106 52.83083 20.00901 1.000 63.12181 390 SER A N 1
ATOM 1436 C CA . SER A 1 90 ? 50.78222 52.57585 18.98929 1.000 62.45233 390 SER A CA 1
ATOM 1437 C C . SER A 1 90 ? 52.09087 52.12155 19.62027 1.000 61.84317 390 SER A C 1
ATOM 1438 O O . SER A 1 90 ? 52.80101 51.27900 19.05846 1.000 59.69646 390 SER A O 1
ATOM 1446 N N . ARG A 1 91 ? 52.42785 52.66918 20.79029 1.000 66.44119 391 ARG A N 1
ATOM 1447 C CA . ARG A 1 91 ? 53.64466 52.24825 21.47605 1.000 66.90261 391 ARG A CA 1
ATOM 1448 C C . ARG A 1 91 ? 53.61607 50.75415 21.76801 1.000 61.59972 391 ARG A C 1
ATOM 1449 O O . ARG A 1 91 ? 54.62037 50.05765 21.58166 1.000 61.11565 391 ARG A O 1
ATOM 1470 N N . GLY A 1 92 ? 52.46978 50.24163 22.22011 1.000 54.15445 392 GLY A N 1
ATOM 1471 C CA . GLY A 1 92 ? 52.35062 48.82554 22.51723 1.000 50.22591 392 GLY A CA 1
ATOM 1472 C C . GLY A 1 92 ? 52.41881 47.93231 21.29772 1.000 47.33802 392 GLY A C 1
ATOM 1473 O O . GLY A 1 92 ? 52.76613 46.75366 21.42656 1.000 42.62274 392 GLY A O 1
ATOM 1477 N N . LEU A 1 93 ? 52.09391 48.46457 20.11640 1.000 54.41363 393 LEU A N 1
ATOM 1478 C CA . LEU A 1 93 ? 52.13985 47.66829 18.89618 1.000 53.46289 393 LEU A CA 1
ATOM 1479 C C . LEU A 1 93 ? 53.56331 47.32973 18.47356 1.000 54.03419 393 LEU A C 1
ATOM 1480 O O . LEU A 1 93 ? 53.76338 46.34353 17.75610 1.000 52.53551 393 LEU A O 1
ATOM 1496 N N . ARG A 1 94 ? 54.55419 48.12050 18.89307 1.000 61.82886 394 ARG A N 1
ATOM 1497 C CA . ARG A 1 94 ? 55.93222 47.83461 18.50967 1.000 64.11054 394 ARG A CA 1
ATOM 1498 C C . ARG A 1 94 ? 56.39351 46.49015 19.05273 1.000 61.01738 394 ARG A C 1
ATOM 1499 O O . ARG A 1 94 ? 57.21537 45.81517 18.42253 1.000 61.77258 394 ARG A O 1
ATOM 1520 N N . TYR A 1 95 ? 55.87907 46.08396 20.21411 1.000 53.23169 395 TYR A N 1
ATOM 1521 C CA . TYR A 1 95 ? 56.17362 44.75208 20.72912 1.000 49.05802 395 TYR A CA 1
ATOM 1522 C C . TYR A 1 95 ? 55.80150 43.68430 19.70933 1.000 47.45652 395 TYR A C 1
ATOM 1523 O O . TYR A 1 95 ? 56.57493 42.75592 19.45093 1.000 46.76476 395 TYR A O 1
ATOM 1541 N N . TYR A 1 96 ? 54.61599 43.80612 19.11182 1.000 44.47276 396 TYR A N 1
ATOM 1542 C CA . TYR A 1 96 ? 54.17856 42.83301 18.12041 1.000 43.95103 396 TYR A CA 1
ATOM 1543 C C . TYR A 1 96 ? 54.96253 42.94173 16.81832 1.000 46.02182 396 TYR A C 1
ATOM 1544 O O . TYR A 1 96 ? 55.04571 41.95477 16.07966 1.000 45.18294 396 TYR A O 1
ATOM 1562 N N . TYR A 1 97 ? 55.54364 44.10774 16.52195 1.000 50.42901 397 TYR A N 1
ATOM 1563 C CA . TYR A 1 97 ? 56.44758 44.20972 15.38022 1.000 54.22782 397 TYR A CA 1
ATOM 1564 C C . TYR A 1 97 ? 57.69311 43.36116 15.60246 1.000 54.68923 397 TYR A C 1
ATOM 1565 O O . TYR A 1 97 ? 58.10906 42.60183 14.71895 1.000 54.99922 397 TYR A O 1
ATOM 1583 N N . ASP A 1 98 ? 58.30372 43.48133 16.78361 1.000 58.02234 398 ASP A N 1
ATOM 1584 C CA . ASP A 1 98 ? 59.55382 42.77903 17.05200 1.000 59.82373 398 ASP A CA 1
ATOM 1585 C C . ASP A 1 98 ? 59.35335 41.26976 17.05364 1.000 58.46611 398 ASP A C 1
ATOM 1586 O O . ASP A 1 98 ? 60.22412 40.52296 16.59185 1.000 61.56721 398 ASP A O 1
ATOM 1595 N N . LYS A 1 99 ? 58.21677 40.80271 17.56398 1.000 49.48152 399 LYS A N 1
ATOM 1596 C CA . LYS A 1 99 ? 57.92719 39.37686 17.62624 1.000 50.03149 399 LYS A CA 1
ATOM 1597 C C . LYS A 1 99 ? 57.35532 38.83079 16.32264 1.000 50.29477 399 LYS A C 1
ATOM 1598 O O . LYS A 1 99 ? 56.91685 37.67628 16.29554 1.000 50.30877 399 LYS A O 1
ATOM 1617 N N . ASN A 1 100 ? 57.35424 39.62262 15.24995 1.000 52.42134 400 ASN A N 1
ATOM 1618 C CA . ASN A 1 100 ? 56.83195 39.18299 13.95630 1.000 54.58550 400 ASN A CA 1
ATOM 1619 C C . ASN A 1 100 ? 55.42930 38.59702 14.09758 1.000 53.21746 400 ASN A C 1
ATOM 1620 O O . ASN A 1 100 ? 55.11132 37.54465 13.53892 1.000 55.08606 400 ASN A O 1
ATOM 1631 N N . ILE A 1 101 ? 54.58646 39.28042 14.86361 1.000 49.01135 401 ILE A N 1
ATOM 1632 C CA . ILE A 1 101 ? 53.16938 38.94502 14.96985 1.000 48.53338 401 ILE A CA 1
ATOM 1633 C C . ILE A 1 101 ? 52.32231 39.87844 14.11695 1.000 46.66695 401 ILE A C 1
ATOM 1634 O O . ILE A 1 101 ? 51.42574 39.43672 13.39845 1.000 46.63157 401 ILE A O 1
ATOM 1650 N N . ILE A 1 102 ? 52.60062 41.17733 14.18890 1.000 48.09479 402 ILE A N 1
ATOM 1651 C CA . ILE A 1 102 ? 51.92490 42.18757 13.38637 1.000 50.09189 402 ILE A CA 1
ATOM 1652 C C . ILE A 1 102 ? 52.98651 43.08545 12.77084 1.000 51.81185 402 ILE A C 1
ATOM 1653 O O . ILE A 1 102 ? 53.95484 43.46158 13.44008 1.000 50.08535 402 ILE A O 1
ATOM 1669 N N . HIS A 1 103 ? 52.80718 43.42447 11.49526 1.000 51.69380 403 HIS A N 1
ATOM 1670 C CA . HIS A 1 103 ? 53.70433 44.32676 10.78914 1.000 55.73171 403 HIS A CA 1
ATOM 1671 C C . HIS A 1 103 ? 52.89723 45.44997 10.15808 1.000 57.30243 403 HIS A C 1
ATOM 1672 O O . HIS A 1 103 ? 51.77136 45.23554 9.69876 1.000 58.29408 403 HIS A O 1
ATOM 1686 N N . LYS A 1 104 ? 53.47509 46.64729 10.14221 1.000 63.31501 404 LYS A N 1
ATOM 1687 C CA . LYS A 1 104 ? 52.88373 47.74733 9.39624 1.000 67.31415 404 LYS A CA 1
ATOM 1688 C C . LYS A 1 104 ? 53.07269 47.51663 7.90435 1.000 69.08068 404 LYS A C 1
ATOM 1689 O O . LYS A 1 104 ? 54.15359 47.12813 7.45263 1.000 69.56923 404 LYS A O 1
ATOM 1708 N N . THR A 1 105 ? 52.01039 47.74221 7.13759 1.000 62.93589 405 THR A N 1
ATOM 1709 C CA . THR A 1 105 ? 52.11738 47.68684 5.68625 1.000 64.10387 405 THR A CA 1
ATOM 1710 C C . THR A 1 105 ? 52.95884 48.85891 5.20104 1.000 67.52600 405 THR A C 1
ATOM 1711 O O . THR A 1 105 ? 52.56923 50.02016 5.36358 1.000 68.70678 405 THR A O 1
ATOM 1722 N N . ALA A 1 106 ? 54.11359 48.55665 4.61335 1.000 65.63015 406 ALA A N 1
ATOM 1723 C CA . ALA A 1 106 ? 54.99186 49.60469 4.11663 1.000 70.38811 406 ALA A CA 1
ATOM 1724 C C . ALA A 1 106 ? 54.25621 50.46796 3.10101 1.000 73.93573 406 ALA A C 1
ATOM 1725 O O . ALA A 1 106 ? 53.58746 49.95511 2.19834 1.000 73.74137 406 ALA A O 1
ATOM 1732 N N . GLY A 1 107 ? 54.37849 51.78437 3.25451 1.000 73.84238 407 GLY A N 1
ATOM 1733 C CA . GLY A 1 107 ? 53.73857 52.71436 2.34767 1.000 78.42063 407 GLY A CA 1
ATOM 1734 C C . GLY A 1 107 ? 52.27627 52.97624 2.62382 1.000 80.14213 407 GLY A C 1
ATOM 1735 O O . GLY A 1 107 ? 51.59965 53.56642 1.77381 1.000 80.71019 407 GLY A O 1
ATOM 1739 N N . LYS A 1 108 ? 51.76371 52.55665 3.77895 1.000 98.80839 408 LYS A N 1
ATOM 1740 C CA . LYS A 1 108 ? 50.37120 52.78457 4.14075 1.000 96.78481 408 LYS A CA 1
ATOM 1741 C C . LYS A 1 108 ? 50.28415 53.03005 5.63824 1.000 90.78280 408 LYS A C 1
ATOM 1742 O O . LYS A 1 108 ? 50.81562 52.24695 6.43116 1.000 86.82935 408 LYS A O 1
ATOM 1761 N N . ARG A 1 109 ? 49.61597 54.11560 6.01717 1.000 87.54910 409 ARG A N 1
ATOM 1762 C CA . ARG A 1 109 ? 49.50019 54.50730 7.41354 1.000 85.87866 409 ARG A CA 1
ATOM 1763 C C . ARG A 1 109 ? 48.22667 53.93019 8.01771 1.000 81.53383 409 ARG A C 1
ATOM 1764 O O . ARG A 1 109 ? 47.18673 53.85997 7.35671 1.000 80.99053 409 ARG A O 1
ATOM 1785 N N . TYR A 1 110 ? 48.31728 53.51920 9.28307 1.000 71.49904 410 TYR A N 1
ATOM 1786 C CA . TYR A 1 110 ? 47.19640 52.90521 9.99532 1.000 66.69471 410 TYR A CA 1
ATOM 1787 C C . TYR A 1 110 ? 46.75888 51.60048 9.33601 1.000 63.24088 410 TYR A C 1
ATOM 1788 O O . TYR A 1 110 ? 45.60231 51.18899 9.45596 1.000 60.88605 410 TYR A O 1
ATOM 1806 N N . VAL A 1 111 ? 47.67758 50.94310 8.63276 1.000 64.74877 411 VAL A N 1
ATOM 1807 C CA . VAL A 1 111 ? 47.41849 49.66450 7.98148 1.000 63.91020 411 VAL A CA 1
ATOM 1808 C C . VAL A 1 111 ? 48.44420 48.66401 8.49195 1.000 61.15554 411 VAL A C 1
ATOM 1809 O O . VAL A 1 111 ? 49.64450 48.96040 8.52364 1.000 62.62995 411 VAL A O 1
ATOM 1822 N N . TYR A 1 112 ? 47.97134 47.48331 8.88854 1.000 57.41269 412 TYR A N 1
ATOM 1823 C CA . TYR A 1 112 ? 48.82061 46.45954 9.47777 1.000 54.35529 412 TYR A CA 1
ATOM 1824 C C . TYR A 1 112 ? 48.44496 45.10822 8.88536 1.000 52.51892 412 TYR A C 1
ATOM 1825 O O . TYR A 1 112 ? 47.48851 44.98662 8.11385 1.000 52.36352 412 TYR A O 1
ATOM 1843 N N . ARG A 1 113 ? 49.20285 44.08168 9.26595 1.000 49.02086 413 ARG A N 1
ATOM 1844 C CA . ARG A 1 113 ? 48.97205 42.72983 8.77465 1.000 48.77055 413 ARG A CA 1
ATOM 1845 C C . ARG A 1 113 ? 49.52040 41.74140 9.79135 1.000 46.63703 413 ARG A C 1
ATOM 1846 O O . ARG A 1 113 ? 50.63019 41.92694 10.29873 1.000 46.77606 413 ARG A O 1
ATOM 1867 N N . PHE A 1 114 ? 48.74653 40.70178 10.08999 1.000 46.72774 414 PHE A N 1
ATOM 1868 C CA . PHE A 1 114 ? 49.25230 39.59946 10.90084 1.000 46.32631 414 PHE A CA 1
ATOM 1869 C C . PHE A 1 114 ? 50.21351 38.77380 10.05622 1.000 49.60189 414 PHE A C 1
ATOM 1870 O O . PHE A 1 114 ? 49.79604 38.08828 9.11584 1.000 48.43281 414 PHE A O 1
ATOM 1887 N N . VAL A 1 115 ? 51.50905 38.85057 10.37992 1.000 53.04283 415 VAL A N 1
ATOM 1888 C CA . VAL A 1 115 ? 52.52665 38.12246 9.62889 1.000 55.32076 415 VAL A CA 1
ATOM 1889 C C . VAL A 1 115 ? 52.84328 36.76792 10.24374 1.000 55.45969 415 VAL A C 1
ATOM 1890 O O . VAL A 1 115 ? 53.69582 36.04148 9.71490 1.000 57.08048 415 VAL A O 1
ATOM 1903 N N . CYS A 1 116 ? 52.19209 36.40738 11.34597 1.000 59.94114 416 CYS A N 1
ATOM 1904 C CA . CYS A 1 116 ? 52.31343 35.07016 11.89770 1.000 57.95857 416 CYS A CA 1
ATOM 1905 C C . CYS A 1 116 ? 51.36919 34.11896 11.16687 1.000 58.87472 416 CYS A C 1
ATOM 1906 O O . CYS A 1 116 ? 50.45362 34.53426 10.45169 1.000 60.26776 416 CYS A O 1
ATOM 1914 N N . ASP A 1 117 ? 51.60070 32.82062 11.34985 1.000 54.59095 417 ASP A N 1
ATOM 1915 C CA . ASP A 1 117 ? 50.76301 31.81861 10.70446 1.000 54.00691 417 ASP A CA 1
ATOM 1916 C C . ASP A 1 117 ? 49.39860 31.77674 11.38018 1.000 52.29991 417 ASP A C 1
ATOM 1917 O O . ASP A 1 117 ? 49.04713 30.79162 12.03774 1.000 50.20224 417 ASP A O 1
ATOM 1926 N N . LEU A 1 118 ? 48.62167 32.84833 11.21572 1.000 52.52579 418 LEU A N 1
ATOM 1927 C CA . LEU A 1 118 ? 47.33317 32.95496 11.88485 1.000 49.95042 418 LEU A CA 1
ATOM 1928 C C . LEU A 1 118 ? 46.33078 31.92497 11.37914 1.000 50.36823 418 LEU A C 1
ATOM 1929 O O . LEU A 1 118 ? 45.39328 31.58332 12.10695 1.000 49.10293 418 LEU A O 1
ATOM 1945 N N . GLN A 1 119 ? 46.50282 31.42323 10.15447 1.000 51.55931 419 GLN A N 1
ATOM 1946 C CA . GLN A 1 119 ? 45.61559 30.37804 9.65381 1.000 52.28241 419 GLN A CA 1
ATOM 1947 C C . GLN A 1 119 ? 45.79640 29.08832 10.44443 1.000 51.80503 419 GLN A C 1
ATOM 1948 O O . GLN A 1 119 ? 44.81646 28.44363 10.83347 1.000 51.73372 419 GLN A O 1
ATOM 1962 N N . SER A 1 120 ? 47.04739 28.69757 10.69612 1.000 52.85100 420 SER A N 1
ATOM 1963 C CA . SER A 1 120 ? 47.29943 27.50119 11.49129 1.000 54.83675 420 SER A CA 1
ATOM 1964 C C . SER A 1 120 ? 46.79086 27.65994 12.91672 1.000 51.21035 420 SER A C 1
ATOM 1965 O O . SER A 1 120 ? 46.37465 26.67633 13.53862 1.000 51.06946 420 SER A O 1
ATOM 1973 N N . LEU A 1 121 ? 46.81680 28.88213 13.45159 1.000 48.98858 421 LEU A N 1
ATOM 1974 C CA . LEU A 1 121 ? 46.35870 29.10905 14.81824 1.000 47.10111 421 LEU A CA 1
ATOM 1975 C C . LEU A 1 121 ? 44.83728 29.10453 14.90111 1.000 45.03414 421 LEU A C 1
ATOM 1976 O O . LEU A 1 121 ? 44.25220 28.35975 15.69621 1.000 43.26847 421 LEU A O 1
ATOM 1992 N N . LEU A 1 122 ? 44.18230 29.93320 14.08666 1.000 46.11792 422 LEU A N 1
ATOM 1993 C CA . LEU A 1 122 ? 42.74017 30.10784 14.19902 1.000 45.57029 422 LEU A CA 1
ATOM 1994 C C . LEU A 1 122 ? 41.96506 29.01971 13.46994 1.000 47.09115 422 LEU A C 1
ATOM 1995 O O . LEU A 1 122 ? 40.82605 28.72237 13.84696 1.000 46.15986 422 LEU A O 1
ATOM 2011 N N . GLY A 1 123 ? 42.55390 28.41640 12.44028 1.000 49.98973 423 GLY A N 1
ATOM 2012 C CA . GLY A 1 123 ? 41.82959 27.48248 11.60564 1.000 52.21075 423 GLY A CA 1
ATOM 2013 C C . GLY A 1 123 ? 40.95792 28.13266 10.55793 1.000 52.27747 423 GLY A C 1
ATOM 2014 O O . GLY A 1 123 ? 40.12198 27.44914 9.95719 1.000 54.06637 423 GLY A O 1
ATOM 2018 N N . TYR A 1 124 ? 41.12089 29.43219 10.32777 1.000 51.58430 424 TYR A N 1
ATOM 2019 C CA . TYR A 1 124 ? 40.36076 30.17151 9.33252 1.000 51.96743 424 TYR A CA 1
ATOM 2020 C C . TYR A 1 124 ? 41.30462 30.69641 8.26229 1.000 53.61907 424 TYR A C 1
ATOM 2021 O O . TYR A 1 124 ? 42.43662 31.09037 8.56112 1.000 52.09293 424 TYR A O 1
ATOM 2039 N N . THR A 1 125 ? 40.83863 30.69757 7.01534 1.000 51.79909 425 THR A N 1
ATOM 2040 C CA . THR A 1 125 ? 41.54871 31.41809 5.97401 1.000 53.90823 425 THR A CA 1
ATOM 2041 C C . THR A 1 125 ? 41.09174 32.86820 5.95189 1.000 53.92747 425 THR A C 1
ATOM 2042 O O . THR A 1 125 ? 39.99668 33.19149 6.42205 1.000 52.07638 425 THR A O 1
ATOM 2053 N N . PRO A 1 126 ? 41.91155 33.77835 5.42022 1.000 61.87548 426 PRO A N 1
ATOM 2054 C CA . PRO A 1 126 ? 41.45262 35.17341 5.31614 1.000 63.21523 426 PRO A CA 1
ATOM 2055 C C . PRO A 1 126 ? 40.17777 35.31664 4.50401 1.000 64.67844 426 PRO A C 1
ATOM 2056 O O . PRO A 1 126 ? 39.26251 36.04397 4.90993 1.000 62.70830 426 PRO A O 1
ATOM 2067 N N . GLU A 1 127 ? 40.09309 34.63507 3.35955 1.000 58.20630 427 GLU A N 1
ATOM 2068 C CA . GLU A 1 127 ? 38.89999 34.72908 2.52528 1.000 59.84696 427 GLU A CA 1
ATOM 2069 C C . GLU A 1 127 ? 37.66719 34.20464 3.24924 1.000 56.88746 427 GLU A C 1
ATOM 2070 O O . GLU A 1 127 ? 36.55578 34.69423 3.01692 1.000 54.93457 427 GLU A O 1
ATOM 2076 N N . GLU A 1 128 ? 37.83989 33.21672 4.12952 1.000 63.60180 428 GLU A N 1
ATOM 2077 C CA . GLU A 1 128 ? 36.70509 32.67380 4.86869 1.000 61.52145 428 GLU A CA 1
ATOM 2078 C C . GLU A 1 128 ? 36.10582 33.72369 5.79616 1.000 60.25126 428 GLU A C 1
ATOM 2079 O O . GLU A 1 128 ? 34.88420 33.90586 5.84061 1.000 60.82204 428 GLU A O 1
ATOM 2091 N N . LEU A 1 129 ? 36.95393 34.42564 6.55007 1.000 55.40899 429 LEU A N 1
ATOM 2092 C CA . LEU A 1 129 ? 36.45543 35.46020 7.44982 1.000 53.15744 429 LEU A CA 1
ATOM 2093 C C . LEU A 1 129 ? 35.91807 36.65410 6.67328 1.000 53.78710 429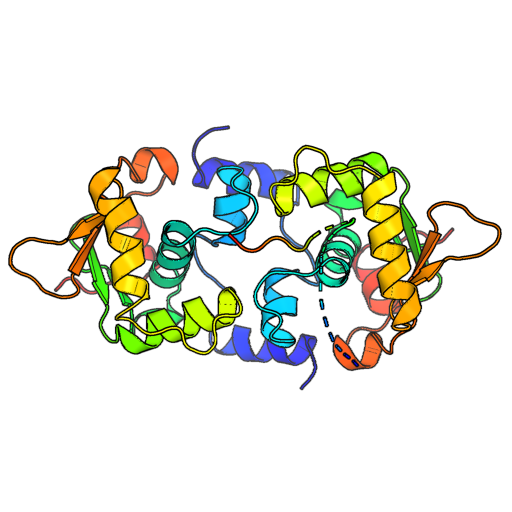 LEU A C 1
ATOM 2094 O O . LEU A 1 129 ? 34.94048 37.28397 7.09292 1.000 52.63661 429 LEU A O 1
ATOM 2110 N N . HIS A 1 130 ? 36.54489 36.98462 5.54191 1.000 51.86252 430 HIS A N 1
ATOM 2111 C CA . HIS A 1 130 ? 36.03935 38.07241 4.71164 1.000 54.12341 430 HIS A CA 1
ATOM 2112 C C . HIS A 1 130 ? 34.62758 37.77638 4.22561 1.000 53.67335 430 HIS A C 1
ATOM 2113 O O . HIS A 1 130 ? 33.77634 38.67223 4.18499 1.000 54.88993 430 HIS A O 1
ATOM 2127 N N . ALA A 1 131 ? 34.35892 36.52273 3.85471 1.000 58.35516 431 ALA A N 1
ATOM 2128 C CA . ALA A 1 131 ? 33.02338 36.15372 3.39618 1.000 59.76389 431 ALA A CA 1
ATOM 2129 C C . ALA A 1 131 ? 32.01525 36.22350 4.53669 1.000 58.08475 431 ALA A C 1
ATOM 2130 O O . ALA A 1 131 ? 30.92558 36.78720 4.38130 1.000 58.75947 431 ALA A O 1
ATOM 2137 N N . MET A 1 132 ? 32.36213 35.65312 5.69454 1.000 58.10080 432 MET A N 1
ATOM 2138 C CA . MET A 1 132 ? 31.47057 35.71420 6.84839 1.000 56.24469 432 MET A CA 1
ATOM 2139 C C . MET A 1 132 ? 31.18242 37.15133 7.25445 1.000 54.96532 432 MET A C 1
ATOM 2140 O O . MET A 1 132 ? 30.08305 37.45425 7.73194 1.000 54.54679 432 MET A O 1
ATOM 2154 N N . LEU A 1 133 ? 32.15404 38.04309 7.08164 1.000 48.90237 433 LEU A N 1
ATOM 2155 C CA . LEU A 1 133 ? 32.03602 39.42868 7.50899 1.000 49.88047 433 LEU A CA 1
ATOM 2156 C C . LEU A 1 133 ? 31.60721 40.36054 6.38436 1.000 53.02799 433 LEU A C 1
ATOM 2157 O O . LEU A 1 133 ? 31.45748 41.56345 6.62053 1.000 51.56781 433 LEU A O 1
ATOM 2173 N N . ASP A 1 134 ? 31.40461 39.83920 5.17474 1.000 66.48635 434 ASP A N 1
ATOM 2174 C CA . ASP A 1 134 ? 30.97340 40.64633 4.03555 1.000 70.38168 434 ASP A CA 1
ATOM 2175 C C . ASP A 1 134 ? 31.91134 41.83269 3.82641 1.000 69.89886 434 ASP A C 1
ATOM 2176 O O . ASP A 1 134 ? 31.49036 42.98734 3.73288 1.000 71.61467 434 ASP A O 1
ATOM 2185 N N . VAL A 1 135 ? 33.20350 41.53393 3.75532 1.000 59.81259 435 VAL A N 1
ATOM 2186 C CA . VAL A 1 135 ? 34.22002 42.56259 3.57344 1.000 62.10933 435 VAL A CA 1
ATOM 2187 C C . VAL A 1 135 ? 34.26578 42.97198 2.10885 1.000 67.92216 435 VAL A C 1
ATOM 2188 O O . VAL A 1 135 ? 34.23472 42.12586 1.20680 1.000 67.47904 435 VAL A O 1
ATOM 2201 N N . LYS A 1 136 ? 34.34575 44.28038 1.86908 1.000 81.44360 436 LYS A N 1
ATOM 2202 C CA . LYS A 1 136 ? 34.49532 44.80416 0.52114 1.000 87.43883 436 LYS A CA 1
ATOM 2203 C C . LYS A 1 136 ? 35.96529 45.11136 0.27726 1.000 89.00270 436 LYS A C 1
ATOM 2204 O O . LYS A 1 136 ? 36.50446 46.03460 0.90666 1.000 88.00216 436 LYS A O 1
ATOM 2223 N N . PRO A 1 137 ? 36.65719 44.37560 -0.59492 1.000 96.69528 437 PRO A N 1
ATOM 2224 C CA . PRO A 1 137 ? 38.07981 44.65743 -0.81952 1.000 98.87531 437 PRO A CA 1
ATOM 2225 C C . PRO A 1 137 ? 38.30823 46.10175 -1.23846 1.000 103.14658 437 PRO A C 1
ATOM 2226 O O . PRO A 1 137 ? 37.47305 46.72262 -1.89973 1.000 106.45458 437 PRO A O 1
ATOM 2237 N N . ASP A 1 138 ? 39.46025 46.63298 -0.84101 1.000 102.09562 438 ASP A N 1
ATOM 2238 C CA . ASP A 1 138 ? 39.82337 48.01059 -1.15351 1.000 106.93068 438 ASP A CA 1
ATOM 2239 C C . ASP A 1 138 ? 40.68765 48.07425 -2.40875 1.000 114.32944 438 ASP A C 1
ATOM 2240 O O . ASP A 1 138 ? 41.22330 47.06091 -2.85788 1.000 116.40975 438 ASP A O 1
ATOM 2249 N N . LYS B 1 1 ? 44.52786 19.29973 20.46090 1.000 76.90259 301 LYS B N 1
ATOM 2250 C CA . LYS B 1 1 ? 43.81302 20.53871 20.74405 1.000 76.19731 301 LYS B CA 1
ATOM 2251 C C . LYS B 1 1 ? 43.32808 21.18503 19.44995 1.000 73.63928 301 LYS B C 1
ATOM 2252 O O . LYS B 1 1 ? 42.28374 21.83760 19.42231 1.000 71.24932 301 LYS B O 1
ATOM 2270 N N . GLY B 1 2 ? 44.09716 20.99824 18.37891 1.000 62.24685 302 GLY B N 1
ATOM 2271 C CA . GLY B 1 2 ? 43.72459 21.52976 17.08482 1.000 59.89680 302 GLY B CA 1
ATOM 2272 C C . GLY B 1 2 ? 43.77113 23.05020 17.04955 1.000 54.68625 302 GLY B C 1
ATOM 2273 O O . GLY B 1 2 ? 44.41379 23.71178 17.86969 1.000 53.14069 302 GLY B O 1
ATOM 2277 N N . THR B 1 3 ? 43.06765 23.60191 16.06534 1.000 45.60381 303 THR B N 1
ATOM 2278 C CA . THR B 1 3 ? 42.99710 25.04228 15.89102 1.000 41.78980 303 THR B CA 1
ATOM 2279 C C . THR B 1 3 ? 41.91894 25.63479 16.79510 1.000 38.42498 303 THR B C 1
ATOM 2280 O O . THR B 1 3 ? 41.14586 24.92242 17.44186 1.000 39.51431 303 THR B O 1
ATOM 2291 N N . PHE B 1 4 ? 41.87491 26.96845 16.83787 1.000 39.65401 304 PHE B N 1
ATOM 2292 C CA . PHE B 1 4 ? 40.80474 27.64212 17.56376 1.000 39.64574 304 PHE B CA 1
ATOM 2293 C C . PHE B 1 4 ? 39.44106 27.20436 17.05096 1.000 41.20748 304 PHE B C 1
ATOM 2294 O O . PHE B 1 4 ? 38.50312 27.01987 17.83522 1.000 39.65065 304 PHE B O 1
ATOM 2311 N N . LYS B 1 5 ? 39.31052 27.04188 15.73287 1.000 39.32456 305 LYS B N 1
ATOM 2312 C CA . LYS B 1 5 ? 38.06322 26.54708 15.16211 1.000 39.82957 305 LYS B CA 1
ATOM 2313 C C . LYS B 1 5 ? 37.67789 25.20704 15.77769 1.000 39.85700 305 LYS B C 1
ATOM 2314 O O . LYS B 1 5 ? 36.54017 25.01986 16.22494 1.000 41.90679 305 LYS B O 1
ATOM 2333 N N . ASP B 1 6 ? 38.61805 24.25802 15.80736 1.000 39.97031 306 ASP B N 1
ATOM 2334 C CA . ASP B 1 6 ? 38.35379 22.97167 16.44542 1.000 43.93908 306 ASP B CA 1
ATOM 2335 C C . ASP B 1 6 ? 38.06414 23.14873 17.93079 1.000 42.33715 306 ASP B C 1
ATOM 2336 O O . ASP B 1 6 ? 37.18770 22.47643 18.48717 1.000 42.71998 306 ASP B O 1
ATOM 2345 N N . TYR B 1 7 ? 38.79722 24.05093 18.58606 1.000 47.47137 307 TYR B N 1
ATOM 2346 C CA . TYR B 1 7 ? 38.59406 24.31535 20.00773 1.000 45.92401 307 TYR B CA 1
ATOM 2347 C C . TYR B 1 7 ? 37.14683 24.69973 20.29531 1.000 44.24515 307 TYR B C 1
ATOM 2348 O O . TYR B 1 7 ? 36.50483 24.13102 21.18617 1.000 45.42836 307 TYR B O 1
ATOM 2366 N N . VAL B 1 8 ? 36.61464 25.66720 19.54561 1.000 42.31884 308 VAL B N 1
ATOM 2367 C CA . VAL B 1 8 ? 35.22531 26.07952 19.72933 1.000 42.42264 308 VAL B CA 1
ATOM 2368 C C . VAL B 1 8 ? 34.28260 24.91202 19.46334 1.000 45.66714 308 VAL B C 1
ATOM 2369 O O . VAL B 1 8 ? 33.32950 24.67868 20.21777 1.000 44.23700 308 VAL B O 1
ATOM 2382 N N . ARG B 1 9 ? 34.52575 24.16579 18.38333 1.000 42.12647 309 ARG B N 1
ATOM 2383 C CA . ARG B 1 9 ? 33.64836 23.05147 18.03723 1.000 43.25847 309 ARG B CA 1
ATOM 2384 C C . ARG B 1 9 ? 33.68438 21.96980 19.10926 1.000 44.54595 309 ARG B C 1
ATOM 2385 O O . ARG B 1 9 ? 32.63713 21.48391 19.55117 1.000 44.69857 309 ARG B O 1
ATOM 2406 N N . ASP B 1 10 ? 34.88752 21.56810 19.52993 1.000 45.65150 310 ASP B N 1
ATOM 2407 C CA . ASP B 1 10 ? 35.00547 20.54005 20.55948 1.000 46.85886 310 ASP B CA 1
ATOM 2408 C C . ASP B 1 10 ? 34.23651 20.92975 21.81432 1.000 46.89291 310 ASP B C 1
ATOM 2409 O O . ASP B 1 10 ? 33.54475 20.09769 22.41291 1.000 49.81296 310 ASP B O 1
ATOM 2418 N N . ARG B 1 11 ? 34.34251 22.19448 22.22610 1.000 48.14513 311 ARG B N 1
ATOM 2419 C CA . ARG B 1 11 ? 33.66181 22.64086 23.43583 1.000 48.06828 311 ARG B CA 1
ATOM 2420 C C . ARG B 1 11 ? 32.15976 22.76807 23.22102 1.000 48.13461 311 ARG B C 1
ATOM 2421 O O . ARG B 1 11 ? 31.38166 22.54121 24.15432 1.000 47.48065 311 ARG B O 1
ATOM 2442 N N . ALA B 1 12 ? 31.73235 23.12540 22.00784 1.000 44.79698 312 ALA B N 1
ATOM 2443 C CA . ALA B 1 12 ? 30.30409 23.16830 21.71610 1.000 45.86529 312 ALA B CA 1
ATOM 2444 C C . ALA B 1 12 ? 29.68839 21.77879 21.81077 1.000 48.69373 312 ALA B C 1
ATOM 2445 O O . ALA B 1 12 ? 28.56614 21.62011 22.30660 1.000 48.12654 312 ALA B O 1
ATOM 2452 N N . ASP B 1 13 ? 30.41013 20.75706 21.34103 1.000 52.07188 313 ASP B N 1
ATOM 2453 C CA . ASP B 1 13 ? 29.92072 19.38828 21.46327 1.000 55.22549 313 ASP B CA 1
ATOM 2454 C C . ASP B 1 13 ? 29.73847 18.99314 22.92288 1.000 56.99990 313 ASP B C 1
ATOM 2455 O O . ASP B 1 13 ? 28.88809 18.15255 23.23694 1.000 59.48495 313 ASP B O 1
ATOM 2464 N N . LEU B 1 14 ? 30.52304 19.58057 23.82361 1.000 54.87879 314 LEU B N 1
ATOM 2465 C CA . LEU B 1 14 ? 30.38860 19.34131 25.25350 1.000 54.96395 314 LEU B CA 1
ATOM 2466 C C . LEU B 1 14 ? 29.45083 20.33692 25.92825 1.000 51.93406 314 LEU B C 1
ATOM 2467 O O . LEU B 1 14 ? 29.38976 20.37500 27.16233 1.000 50.85115 314 LEU B O 1
ATOM 2483 N N . ASN B 1 15 ? 28.72726 21.14226 25.14892 1.000 52.34860 315 ASN B N 1
ATOM 2484 C CA . ASN B 1 15 ? 27.73776 22.07866 25.68400 1.000 52.72755 315 ASN B CA 1
ATOM 2485 C C . ASN B 1 15 ? 28.37969 23.09099 26.63083 1.000 50.82411 315 ASN B C 1
ATOM 2486 O O . ASN B 1 15 ? 27.78855 23.49029 27.63588 1.000 50.04175 315 ASN B O 1
ATOM 2497 N N . LYS B 1 16 ? 29.59511 23.51623 26.30381 1.000 47.51504 316 LYS B N 1
ATOM 2498 C CA . LYS B 1 16 ? 30.28802 24.55338 27.05198 1.000 45.77159 316 LYS B CA 1
ATOM 2499 C C . LYS B 1 16 ? 30.10449 25.90711 26.37300 1.000 43.36817 316 LYS B C 1
ATOM 2500 O O . LYS B 1 16 ? 29.54609 26.01596 25.27969 1.000 42.96411 316 LYS B O 1
ATOM 2519 N N . ASP B 1 17 ? 30.57708 26.95269 27.05282 1.000 50.39861 317 ASP B N 1
ATOM 2520 C CA . ASP B 1 17 ? 30.64426 28.30038 26.48542 1.000 50.26688 317 ASP B CA 1
ATOM 2521 C C . ASP B 1 17 ? 29.26176 28.86682 26.17011 1.000 49.50254 317 ASP B C 1
ATOM 2522 O O . ASP B 1 17 ? 29.11744 29.71637 25.28716 1.000 46.54349 317 ASP B O 1
ATOM 2531 N N . LYS B 1 18 ? 28.23145 28.41313 26.89041 1.000 45.08004 318 LYS B N 1
ATOM 2532 C CA . LYS B 1 18 ? 26.87623 28.94626 26.73199 1.000 44.77422 318 LYS B CA 1
ATOM 2533 C C . LYS B 1 18 ? 26.31368 29.41075 28.07592 1.000 43.36554 318 LYS B C 1
ATOM 2534 O O . LYS B 1 18 ? 25.22169 29.01113 28.47637 1.000 43.75908 318 LYS B O 1
ATOM 2553 N N . PRO B 1 19 ? 27.03819 30.26759 28.79619 1.000 41.38307 319 PRO B N 1
ATOM 2554 C CA . PRO B 1 19 ? 26.51573 30.75916 30.07637 1.000 38.90799 319 PRO B CA 1
ATOM 2555 C C . PRO B 1 19 ? 25.40270 31.77187 29.86374 1.000 40.30505 319 PRO B C 1
ATOM 2556 O O . PRO B 1 19 ? 25.42787 32.55970 28.91566 1.000 40.29407 319 PRO B O 1
ATOM 2567 N N . VAL B 1 20 ? 24.41430 31.74511 30.75983 1.000 41.27999 320 VAL B N 1
ATOM 2568 C CA . VAL B 1 20 ? 23.33512 32.72480 30.68588 1.000 43.08195 320 VAL B CA 1
ATOM 2569 C C . VAL B 1 20 ? 23.87740 34.12407 30.94088 1.000 41.97433 320 VAL B C 1
ATOM 2570 O O . VAL B 1 20 ? 23.44158 35.09878 30.31559 1.000 42.48594 320 VAL B O 1
ATOM 2583 N N . ILE B 1 21 ? 24.83408 34.24522 31.85547 1.000 41.22097 321 ILE B N 1
ATOM 2584 C CA . ILE B 1 21 ? 25.39934 35.53807 32.22816 1.000 41.30699 321 ILE B CA 1
ATOM 2585 C C . ILE B 1 21 ? 26.90250 35.50674 31.97534 1.000 40.83367 321 ILE B C 1
ATOM 2586 O O . ILE B 1 21 ? 27.67644 35.16676 32.88304 1.000 39.95114 321 ILE B O 1
ATOM 2602 N N . PRO B 1 22 ? 27.36102 35.84476 30.77078 1.000 39.95568 322 PRO B N 1
ATOM 2603 C CA . PRO B 1 22 ? 28.80498 35.84802 30.51155 1.000 39.80214 322 PRO B CA 1
ATOM 2604 C C . PRO B 1 22 ? 29.50514 36.94558 31.29652 1.000 39.99949 322 PRO B C 1
ATOM 2605 O O . PRO B 1 22 ? 29.02097 38.07624 31.38720 1.000 41.86683 322 PRO B O 1
ATOM 2616 N N . ALA B 1 23 ? 30.66525 36.59950 31.86068 1.000 37.40892 323 ALA B N 1
ATOM 2617 C CA . ALA B 1 23 ? 31.39885 37.55015 32.68982 1.000 36.57286 323 ALA B CA 1
ATOM 2618 C C . ALA B 1 23 ? 31.83308 38.76787 31.88492 1.000 38.92680 323 ALA B C 1
ATOM 2619 O O . ALA B 1 23 ? 31.69081 39.90783 32.34456 1.000 39.49034 323 ALA B O 1
ATOM 2626 N N . ALA B 1 24 ? 32.36709 38.54660 30.68057 1.000 42.87648 324 ALA B N 1
ATOM 2627 C CA . ALA B 1 24 ? 32.80770 39.65927 29.84555 1.000 43.88588 324 ALA B CA 1
ATOM 2628 C C . ALA B 1 24 ? 31.65140 40.59273 29.51250 1.000 44.41121 324 ALA B C 1
ATOM 2629 O O . ALA B 1 24 ? 31.80741 41.81921 29.53609 1.000 47.15855 324 ALA B O 1
ATOM 2636 N N . ALA B 1 25 ? 30.48268 40.03271 29.19426 1.000 41.46205 325 ALA B N 1
ATOM 2637 C CA . ALA B 1 25 ? 29.32212 40.86871 28.90724 1.000 43.18562 325 ALA B CA 1
ATOM 2638 C C . ALA B 1 25 ? 28.88560 41.63891 30.14582 1.000 43.96576 325 ALA B C 1
ATOM 2639 O O . ALA B 1 25 ? 28.53511 42.82162 30.05896 1.000 45.35963 325 ALA B O 1
ATOM 2646 N N . LEU B 1 26 ? 28.90228 40.98552 31.30841 1.000 41.61961 326 LEU B N 1
ATOM 2647 C CA . LEU B 1 26 ? 28.54684 41.66971 32.54634 1.000 42.43832 326 LEU B CA 1
ATOM 2648 C C . LEU B 1 26 ? 29.55666 42.76209 32.88035 1.000 43.84999 326 LEU B C 1
ATOM 2649 O O . LEU B 1 26 ? 29.18221 43.83057 33.37776 1.000 46.61681 326 LEU B O 1
ATOM 2665 N N . ALA B 1 27 ? 30.84106 42.51686 32.60878 1.000 39.38721 327 ALA B N 1
ATOM 2666 C CA . ALA B 1 27 ? 31.85638 43.53682 32.85275 1.000 40.13111 327 ALA B CA 1
ATOM 2667 C C . ALA B 1 27 ? 31.63071 44.75932 31.97190 1.000 42.50605 327 ALA B C 1
ATOM 2668 O O . ALA B 1 27 ? 31.80493 45.89841 32.41998 1.000 45.07262 327 ALA B O 1
ATOM 2675 N N . GLY B 1 28 ? 31.24957 44.54605 30.71184 1.000 44.40994 328 GLY B N 1
ATOM 2676 C CA . GLY B 1 28 ? 30.90472 45.66891 29.85818 1.000 45.88555 328 GLY B CA 1
ATOM 2677 C C . GLY B 1 28 ? 29.69259 46.42714 30.35803 1.000 47.45002 328 GLY B C 1
ATOM 2678 O O . GLY B 1 28 ? 29.62620 47.65310 30.23543 1.000 48.91311 328 GLY B O 1
ATOM 2682 N N . TYR B 1 29 ? 28.72487 45.71346 30.93679 1.000 46.57328 329 TYR B N 1
ATOM 2683 C CA . TYR B 1 29 ? 27.52747 46.35887 31.46457 1.000 48.04856 329 TYR B CA 1
ATOM 2684 C C . TYR B 1 29 ? 27.85468 47.24012 32.66428 1.000 51.15655 329 TYR B C 1
ATOM 2685 O O . TYR B 1 29 ? 27.33163 48.35458 32.78376 1.000 53.77654 329 TYR B O 1
ATOM 2703 N N . THR B 1 30 ? 28.71616 46.76131 33.56093 1.000 51.77127 330 THR B N 1
ATOM 2704 C CA . THR B 1 30 ? 29.08115 47.50633 34.75854 1.000 54.26967 330 THR B CA 1
ATOM 2705 C C . THR B 1 30 ? 30.27639 48.42699 34.54738 1.000 54.93387 330 THR B C 1
ATOM 2706 O O . THR B 1 30 ? 30.51666 49.30389 35.38420 1.000 57.48910 330 THR B O 1
ATOM 2717 N N . GLY B 1 31 ? 31.02817 48.24899 33.46378 1.000 48.33833 331 GLY B N 1
ATOM 2718 C CA . GLY B 1 31 ? 32.14079 49.12963 33.16922 1.000 48.43323 331 GLY B CA 1
ATOM 2719 C C . GLY B 1 31 ? 33.38697 48.87121 33.98227 1.000 48.40116 331 GLY B C 1
ATOM 2720 O O . GLY B 1 31 ? 34.15741 49.80354 34.23121 1.000 50.56792 331 GLY B O 1
ATOM 2724 N N . SER B 1 32 ? 33.61633 47.62907 34.40057 1.000 48.44694 332 SER B N 1
ATOM 2725 C CA . SER B 1 32 ? 34.76574 47.29428 35.23131 1.000 48.53398 332 SER B CA 1
ATOM 2726 C C . SER B 1 32 ? 36.01570 46.97501 34.42170 1.000 47.50363 332 SER B C 1
ATOM 2727 O O . SER B 1 32 ? 37.05350 46.66004 35.01387 1.000 45.19744 332 SER B O 1
ATOM 2735 N N . GLY B 1 33 ? 35.94836 47.04685 33.09522 1.000 48.80726 333 GLY B N 1
ATOM 2736 C CA . GLY B 1 33 ? 37.06486 46.66907 32.26307 1.000 47.50271 333 GLY B CA 1
ATOM 2737 C C . GLY B 1 33 ? 37.32488 45.17648 32.35181 1.000 44.23291 333 GLY B C 1
ATOM 2738 O O . GLY B 1 33 ? 36.51800 44.36567 31.88778 1.000 42.58238 333 GLY B O 1
ATOM 2742 N N . PRO B 1 34 ? 38.45163 44.77420 32.94451 1.000 41.24039 334 PRO B N 1
ATOM 2743 C CA . PRO B 1 34 ? 38.67407 43.34180 33.17015 1.000 39.01696 334 PRO B CA 1
ATOM 2744 C C . PRO B 1 34 ? 37.58415 42.76263 34.05896 1.000 39.45769 334 PRO B C 1
ATOM 2745 O O . PRO B 1 34 ? 36.96931 43.46629 34.86391 1.000 40.43656 334 PRO B O 1
ATOM 2756 N N . ILE B 1 35 ? 37.33941 41.46091 33.90225 1.000 41.09139 335 ILE B N 1
ATOM 2757 C CA . ILE B 1 35 ? 36.28057 40.82361 34.67193 1.000 39.87360 335 ILE B CA 1
ATOM 2758 C C . ILE B 1 35 ? 36.70821 40.70736 36.12895 1.000 40.18503 335 ILE B C 1
ATOM 2759 O O . ILE B 1 35 ? 37.89715 40.56867 36.44965 1.000 39.51893 335 ILE B O 1
ATOM 2775 N N . GLN B 1 36 ? 35.72775 40.76731 37.01945 1.000 35.96295 336 GLN B N 1
ATOM 2776 C CA . GLN B 1 36 ? 35.95071 40.67082 38.45115 1.000 36.29317 336 GLN B CA 1
ATOM 2777 C C . GLN B 1 36 ? 35.46210 39.31902 38.95506 1.000 35.47217 336 GLN B C 1
ATOM 2778 O O . GLN B 1 36 ? 34.73906 38.59346 38.26665 1.000 35.01772 336 GLN B O 1
ATOM 2792 N N . LEU B 1 37 ? 35.87026 38.98659 40.18109 1.000 38.48589 337 LEU B N 1
ATOM 2793 C CA . LEU B 1 37 ? 35.57227 37.66690 40.72933 1.000 37.01429 337 LEU B CA 1
ATOM 2794 C C . LEU B 1 37 ? 34.07283 37.39042 40.74331 1.000 37.85148 337 LEU B C 1
ATOM 2795 O O . LEU B 1 37 ? 33.63573 36.29609 40.36961 1.000 37.38686 337 LEU B O 1
ATOM 2811 N N . TRP B 1 38 ? 33.26625 38.36697 41.17011 1.000 38.08692 338 TRP B N 1
ATOM 2812 C CA . TRP B 1 38 ? 31.82791 38.13652 41.27485 1.000 38.38036 338 TRP B CA 1
ATOM 2813 C C . TRP B 1 38 ? 31.19733 37.88370 39.91062 1.000 36.53349 338 TRP B C 1
ATOM 2814 O O . TRP B 1 38 ? 30.22497 37.12730 39.80815 1.000 36.38405 338 TRP B O 1
ATOM 2835 N N . GLN B 1 39 ? 31.72723 38.50707 38.85688 1.000 36.57042 339 GLN B N 1
ATOM 2836 C CA . GLN B 1 39 ? 31.22903 38.24279 37.51018 1.000 35.66327 339 GLN B CA 1
ATOM 2837 C C . GLN B 1 39 ? 31.63139 36.84919 37.04610 1.000 34.63102 339 GLN B C 1
ATOM 2838 O O . GLN B 1 39 ? 30.84023 36.14323 36.40955 1.000 34.06725 339 GLN B O 1
ATOM 2852 N N . PHE B 1 40 ? 32.86488 36.44485 37.35287 1.000 38.60021 340 PHE B N 1
ATOM 2853 C CA . PHE B 1 40 ? 33.32729 35.09982 37.02895 1.000 38.21849 340 PHE B CA 1
ATOM 2854 C C . PHE B 1 40 ? 32.45458 34.03937 37.69277 1.000 38.01023 340 PHE B C 1
ATOM 2855 O O . PHE B 1 40 ? 32.07464 33.04862 37.05716 1.000 35.28431 340 PHE B O 1
ATOM 2872 N N . LEU B 1 41 ? 32.11655 34.23429 38.96987 1.000 35.40575 341 LEU B N 1
ATOM 2873 C CA . LEU B 1 41 ? 31.29780 33.25372 39.67666 1.000 34.33134 341 LEU B CA 1
ATOM 2874 C C . LEU B 1 41 ? 29.90271 33.15638 39.07311 1.000 34.97527 341 LEU B C 1
ATOM 2875 O O . LEU B 1 41 ? 29.34339 32.05931 38.95925 1.000 34.33105 341 LEU B O 1
ATOM 2891 N N . LEU B 1 42 ? 29.31969 34.29236 38.68428 1.000 37.64312 342 LEU B N 1
ATOM 2892 C CA . LEU B 1 42 ? 28.00042 34.26195 38.06351 1.000 37.48781 342 LEU B CA 1
ATOM 2893 C C . LEU B 1 42 ? 28.02634 33.53288 36.72743 1.000 36.04346 342 LEU B C 1
ATOM 2894 O O . LEU B 1 42 ? 27.04122 32.88511 36.35816 1.000 37.88787 342 LEU B O 1
ATOM 2910 N N . GLU B 1 43 ? 29.13216 33.62462 35.98749 1.000 37.81165 343 GLU B N 1
ATOM 2911 C CA . GLU B 1 43 ? 29.24163 32.87071 34.74331 1.000 37.42902 343 GLU B CA 1
ATOM 2912 C C . GLU B 1 43 ? 29.26793 31.37329 35.01851 1.000 37.46214 343 GLU B C 1
ATOM 2913 O O . GLU B 1 43 ? 28.52228 30.60507 34.40054 1.000 37.81122 343 GLU B O 1
ATOM 2925 N N . LEU B 1 44 ? 30.12352 30.93908 35.94667 1.000 37.66498 344 LEU B N 1
ATOM 2926 C CA . LEU B 1 44 ? 30.16533 29.52569 36.30389 1.000 39.18087 344 LEU B CA 1
ATOM 2927 C C . LEU B 1 44 ? 28.80699 29.04550 36.79714 1.000 39.00217 344 LEU B C 1
ATOM 2928 O O . LEU B 1 44 ? 28.36719 27.94186 36.45403 1.000 40.20814 344 LEU B O 1
ATOM 2944 N N . LEU B 1 45 ? 28.12571 29.86388 37.60219 1.000 35.08001 345 LEU B N 1
ATOM 2945 C CA . LEU B 1 45 ? 26.85056 29.46246 38.18259 1.000 36.44657 345 LEU B CA 1
ATOM 2946 C C . LEU B 1 45 ? 25.73098 29.40583 37.15392 1.000 37.66276 345 LEU B C 1
ATOM 2947 O O . LEU B 1 45 ? 24.68168 28.81506 37.43264 1.000 39.30254 345 LEU B O 1
ATOM 2963 N N . THR B 1 46 ? 25.92141 30.01169 35.98265 1.000 40.86003 346 THR B N 1
ATOM 2964 C CA . THR B 1 46 ? 24.93655 29.96847 34.91055 1.000 40.43377 346 THR B CA 1
ATOM 2965 C C . THR B 1 46 ? 25.43759 29.16224 33.71855 1.000 40.29026 346 THR B C 1
ATOM 2966 O O . THR B 1 46 ? 24.92954 29.31968 32.60460 1.000 40.14783 346 THR B O 1
ATOM 2977 N N . ASP B 1 47 ? 26.42420 28.29734 33.94145 1.000 38.78652 347 ASP B N 1
ATOM 2978 C CA . ASP B 1 47 ? 27.00795 27.44790 32.90971 1.000 39.34830 347 ASP B CA 1
ATOM 2979 C C . ASP B 1 47 ? 26.79200 26.00114 33.33528 1.000 39.86041 347 ASP B C 1
ATOM 2980 O O . ASP B 1 47 ? 27.46613 25.51103 34.24789 1.000 39.44120 347 ASP B O 1
ATOM 2989 N N . LYS B 1 48 ? 25.85171 25.31822 32.67756 1.000 41.94287 348 LYS B N 1
ATOM 2990 C CA . LYS B 1 48 ? 25.49438 23.96751 33.10025 1.000 45.69974 348 LYS B CA 1
ATOM 2991 C C . LYS B 1 48 ? 26.69291 23.02679 33.07369 1.000 45.20398 348 LYS B C 1
ATOM 2992 O O . LYS B 1 48 ? 26.72843 22.05122 33.83207 1.000 45.13534 348 LYS B O 1
ATOM 3011 N N . SER B 1 49 ? 27.68178 23.29552 32.21961 1.000 41.49792 349 SER B N 1
ATOM 3012 C CA . SER B 1 49 ? 28.86515 22.44346 32.16949 1.000 42.68504 349 SER B CA 1
ATOM 3013 C C . SER B 1 49 ? 29.73923 22.57057 33.41059 1.000 41.61395 349 SER B C 1
ATOM 3014 O O . SER B 1 49 ? 30.73026 21.84007 33.51967 1.000 42.91265 349 SER B O 1
ATOM 3022 N N . CYS B 1 50 ? 29.40206 23.46461 34.34015 1.000 42.99026 350 CYS B N 1
ATOM 3023 C CA . CYS B 1 50 ? 30.18560 23.67964 35.54839 1.000 42.66641 350 CYS B CA 1
ATOM 3024 C C . CYS B 1 50 ? 29.48405 23.19975 36.81107 1.000 44.47389 350 CYS B C 1
ATOM 3025 O O . CYS B 1 50 ? 30.01549 23.39419 37.91042 1.000 44.41447 350 CYS B O 1
ATOM 3033 N N . GLN B 1 51 ? 28.31433 22.57003 36.68763 1.000 45.33247 351 GLN B N 1
ATOM 3034 C CA . GLN B 1 51 ? 27.52653 22.21898 37.86269 1.000 47.30693 351 GLN B CA 1
ATOM 3035 C C . GLN B 1 51 ? 28.18052 21.13480 38.70816 1.000 49.13289 351 GLN B C 1
ATOM 3036 O O . GLN B 1 51 ? 27.80064 20.96370 39.87142 1.000 49.80445 351 GLN B O 1
ATOM 3050 N N . SER B 1 52 ? 29.15606 20.40654 38.16256 1.000 51.84466 352 SER B N 1
ATOM 3051 C CA . SER B 1 52 ? 29.81018 19.35552 38.93242 1.000 54.44996 352 SER B CA 1
ATOM 3052 C C . SER B 1 52 ? 30.65716 19.90729 40.07308 1.000 52.89946 352 SER B C 1
ATOM 3053 O O . SER B 1 52 ? 30.89961 19.18602 41.04639 1.000 54.79680 352 SER B O 1
ATOM 3061 N N . PHE B 1 53 ? 31.11028 21.16182 39.98255 1.000 47.04036 353 PHE B N 1
ATOM 3062 C CA . PHE B 1 53 ? 31.95805 21.74544 41.01516 1.000 46.78078 353 PHE B CA 1
ATOM 3063 C C . PHE B 1 53 ? 31.43909 23.05720 41.58700 1.000 45.84378 353 PHE B C 1
ATOM 3064 O O . PHE B 1 53 ? 31.99486 23.52974 42.58549 1.000 45.57079 353 PHE B O 1
ATOM 3081 N N . ILE B 1 54 ? 30.40568 23.65583 41.00294 1.000 41.94967 354 ILE B N 1
ATOM 3082 C CA . ILE B 1 54 ? 29.81079 24.87112 41.54818 1.000 41.03073 354 ILE B CA 1
ATOM 3083 C C . ILE B 1 54 ? 28.37241 24.94105 41.06032 1.000 40.56303 354 ILE B C 1
ATOM 3084 O O . ILE B 1 54 ? 28.08627 24.66248 39.89336 1.000 39.74305 354 ILE B O 1
ATOM 3100 N N . SER B 1 55 ? 27.46523 25.31251 41.95971 1.000 43.61200 355 SER B N 1
ATOM 3101 C CA . SER B 1 55 ? 26.04898 25.27382 41.62801 1.000 45.25804 355 SER B CA 1
ATOM 3102 C C . SER B 1 55 ? 25.26074 26.10986 42.62369 1.000 47.27907 355 SER B C 1
ATOM 3103 O O . SER B 1 55 ? 25.74706 26.44977 43.70579 1.000 48.13881 355 SER B O 1
ATOM 3111 N N . TRP B 1 56 ? 24.03222 26.43923 42.23221 1.000 47.35900 356 TRP B N 1
ATOM 3112 C CA . TRP B 1 56 ? 23.07232 27.04029 43.14356 1.000 49.29519 356 TRP B CA 1
ATOM 3113 C C . TRP B 1 56 ? 22.52837 25.98389 44.09559 1.000 50.69866 356 TRP B C 1
ATOM 3114 O O . TRP B 1 56 ? 22.41714 24.80457 43.74904 1.000 52.28304 356 TRP B O 1
ATOM 3135 N N . THR B 1 57 ? 22.18066 26.41822 45.30456 1.000 52.48838 357 THR B N 1
ATOM 3136 C CA . THR B 1 57 ? 21.56060 25.53212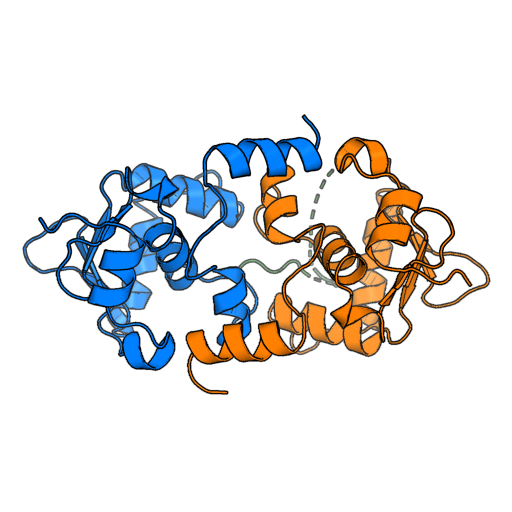 46.27886 1.000 56.66671 357 THR B CA 1
ATOM 3137 C C . THR B 1 57 ? 20.05037 25.43936 46.11398 1.000 61.83349 357 THR B C 1
ATOM 3138 O O . THR B 1 57 ? 19.42689 24.57543 46.74000 1.000 68.18297 357 THR B O 1
ATOM 3149 N N . GLY B 1 58 ? 19.45208 26.29841 45.28925 1.000 55.65339 358 GLY B N 1
ATOM 3150 C CA . GLY B 1 58 ? 18.01481 26.37799 45.17108 1.000 56.83453 358 GLY B CA 1
ATOM 3151 C C . GLY B 1 58 ? 17.36473 27.37253 46.10687 1.000 58.38775 358 GLY B C 1
ATOM 3152 O O . GLY B 1 58 ? 16.15215 27.59639 46.00226 1.000 59.94428 358 GLY B O 1
ATOM 3156 N N . ASP B 1 59 ? 18.12934 27.97515 47.01254 1.000 60.22949 359 ASP B N 1
ATOM 3157 C CA . ASP B 1 59 ? 17.62702 28.96081 47.96538 1.000 61.83129 359 ASP B CA 1
ATOM 3158 C C . ASP B 1 59 ? 18.15640 30.32989 47.54180 1.000 59.03851 359 ASP B C 1
ATOM 3159 O O . ASP B 1 59 ? 19.27277 30.71700 47.89082 1.000 58.60935 359 ASP B O 1
ATOM 3168 N N . GLY B 1 60 ? 17.34480 31.05855 46.77975 1.000 55.81192 360 GLY B N 1
ATOM 3169 C CA . GLY B 1 60 ? 17.71659 32.40338 46.37172 1.000 54.53686 360 GLY B CA 1
ATOM 3170 C C . GLY B 1 60 ? 19.04339 32.43133 45.64079 1.000 52.64462 360 GLY B C 1
ATOM 3171 O O . GLY B 1 60 ? 19.32015 31.60612 44.76249 1.000 51.11882 360 GLY B O 1
ATOM 3175 N N . TRP B 1 61 ? 19.88250 33.40135 46.00600 1.000 55.02946 361 TRP B N 1
ATOM 3176 C CA . TRP B 1 61 ? 21.19596 33.56895 45.40070 1.000 54.11601 361 TRP B CA 1
ATOM 3177 C C . TRP B 1 61 ? 22.28133 32.77618 46.12096 1.000 52.23249 361 TRP B C 1
ATOM 3178 O O . TRP B 1 61 ? 23.46543 33.10983 45.99643 1.000 51.61886 361 TRP B O 1
ATOM 3199 N N . GLU B 1 62 ? 21.90733 31.74147 46.86688 1.000 48.94711 362 GLU B N 1
ATOM 3200 C CA . GLU B 1 62 ? 22.87833 30.93316 47.58806 1.000 49.57053 362 GLU B CA 1
ATOM 3201 C C . GLU B 1 62 ? 23.49690 29.90071 46.65584 1.000 48.75763 362 GLU B C 1
ATOM 3202 O O . GLU B 1 62 ? 22.80735 29.29720 45.82856 1.000 48.29690 362 GLU B O 1
ATOM 3214 N N . PHE B 1 63 ? 24.80606 29.70191 46.79200 1.000 48.48161 363 PHE B N 1
ATOM 3215 C CA . PHE B 1 63 ? 25.52699 28.74370 45.96887 1.000 47.13542 363 PHE B CA 1
ATOM 3216 C C . PHE B 1 63 ? 26.59625 28.06109 46.80749 1.000 47.20666 363 PHE B C 1
ATOM 3217 O O . PHE B 1 63 ? 27.00764 28.56224 47.85770 1.000 47.69993 363 PHE B O 1
ATOM 3234 N N . LYS B 1 64 ? 27.03589 26.89767 46.33150 1.000 45.91035 364 LYS B N 1
ATOM 3235 C CA . LYS B 1 64 ? 28.05623 26.11442 47.00879 1.000 48.12702 364 LYS B CA 1
ATOM 3236 C C . LYS B 1 64 ? 29.15715 25.73829 46.02982 1.000 46.71881 364 LYS B C 1
ATOM 3237 O O . LYS B 1 64 ? 28.91852 25.57416 44.83009 1.000 43.97666 364 LYS B O 1
ATOM 3256 N N . LEU B 1 65 ? 30.36795 25.59661 46.56181 1.000 49.88824 365 LEU B N 1
ATOM 3257 C CA . LEU B 1 65 ? 31.52538 25.15431 45.78795 1.000 49.23478 365 LEU B CA 1
ATOM 3258 C C . LEU B 1 65 ? 3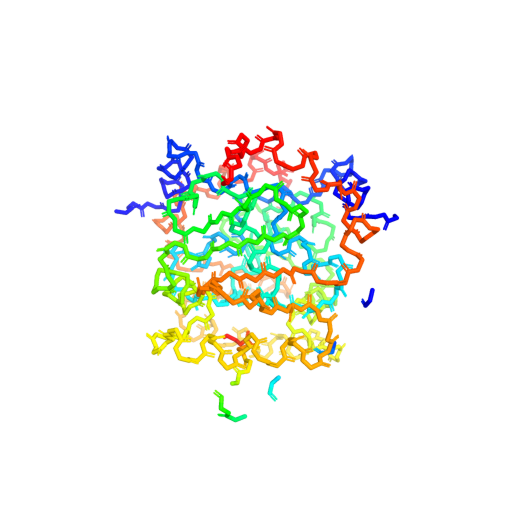1.74676 23.67959 46.11069 1.000 51.08496 365 LEU B C 1
ATOM 3259 O O . LEU B 1 65 ? 32.45605 23.33002 47.05418 1.000 50.99920 365 LEU B O 1
ATOM 3275 N N . SER B 1 66 ? 31.11983 22.80521 45.31829 1.000 51.80812 366 SER B N 1
ATOM 3276 C CA . SER B 1 66 ? 31.27736 21.37001 45.53204 1.000 52.57098 366 SER B CA 1
ATOM 3277 C C . SER B 1 66 ? 32.73540 20.94773 45.41598 1.000 52.75844 366 SER B C 1
ATOM 3278 O O . SER B 1 66 ? 33.14684 19.95768 46.03135 1.000 54.49787 366 SER B O 1
ATOM 3286 N N . ASP B 1 67 ? 33.52560 21.67808 44.63031 1.000 47.97580 367 ASP B N 1
ATOM 3287 C CA . ASP B 1 67 ? 34.96439 21.44580 44.52264 1.000 46.41622 367 ASP B CA 1
ATOM 3288 C C . ASP B 1 67 ? 35.64406 22.80799 44.50971 1.000 44.49335 367 ASP B C 1
ATOM 3289 O O . ASP B 1 67 ? 35.89715 23.38242 43.44327 1.000 41.92607 367 ASP B O 1
ATOM 3298 N N . PRO B 1 68 ? 35.94216 23.36438 45.68797 1.000 42.65709 368 PRO B N 1
ATOM 3299 C CA . PRO B 1 68 ? 36.58554 24.68879 45.72166 1.000 41.14284 368 PRO B CA 1
ATOM 3300 C C . PRO B 1 68 ? 37.90287 24.73933 44.97109 1.000 39.63670 368 PRO B C 1
ATOM 3301 O O . PRO B 1 68 ? 38.25963 25.79776 44.43878 1.000 38.63270 368 PRO B O 1
ATOM 3312 N N . ASP B 1 69 ? 38.63844 23.62687 44.90877 1.000 40.98190 369 ASP B N 1
ATOM 3313 C CA . ASP B 1 69 ? 39.92361 23.62669 44.21712 1.000 41.14661 369 ASP B CA 1
ATOM 3314 C C . ASP B 1 69 ? 39.75086 23.88796 42.72532 1.000 39.52224 369 ASP B C 1
ATOM 3315 O O . ASP B 1 69 ? 40.55995 24.59781 42.11755 1.000 38.89670 369 ASP B O 1
ATOM 3324 N N . GLU B 1 70 ? 38.70501 23.32428 42.11709 1.000 41.76544 370 GLU B N 1
ATOM 3325 C CA . GLU B 1 70 ? 38.48646 23.52767 40.68827 1.000 40.57236 370 GLU B CA 1
ATOM 3326 C C . GLU B 1 70 ? 38.07934 24.96606 40.39548 1.000 39.43052 370 GLU B C 1
ATOM 3327 O O . GLU B 1 70 ? 38.47333 25.53252 39.36974 1.000 39.04363 370 GLU B O 1
ATOM 3339 N N . VAL B 1 71 ? 37.28904 25.57269 41.28223 1.000 37.90479 371 VAL B N 1
ATOM 3340 C CA . VAL B 1 71 ? 36.92559 26.97587 41.11190 1.000 36.87218 371 VAL B CA 1
ATOM 3341 C C . VAL B 1 71 ? 38.16930 27.85144 41.17207 1.000 36.14364 371 VAL B C 1
ATOM 3342 O O . VAL B 1 71 ? 38.34501 28.76574 40.35717 1.000 35.54525 371 VAL B O 1
ATOM 3355 N N . ALA B 1 72 ? 39.05138 27.58796 42.13861 1.000 35.05331 372 ALA B N 1
ATOM 3356 C CA . ALA B 1 72 ? 40.28512 28.35864 42.24342 1.000 33.93503 372 ALA B CA 1
ATOM 3357 C C . ALA B 1 72 ? 41.18720 28.12259 41.03751 1.000 34.12657 372 ALA B C 1
ATOM 3358 O O . ALA B 1 72 ? 41.82477 29.05821 40.54011 1.000 34.55515 372 ALA B O 1
ATOM 3365 N N . ARG B 1 73 ? 41.25161 26.88140 40.54994 1.000 37.78301 373 ARG B N 1
ATOM 3366 C CA . ARG B 1 73 ? 42.08412 26.58418 39.38812 1.000 39.51896 373 ARG B CA 1
ATOM 3367 C C . ARG B 1 73 ? 41.60496 27.35265 38.16280 1.000 37.15685 373 ARG B C 1
ATOM 3368 O O . ARG B 1 73 ? 42.40667 27.95515 37.44037 1.000 37.07504 373 ARG B O 1
ATOM 3389 N N . ARG B 1 74 ? 40.29428 27.33917 37.91078 1.000 39.42453 374 ARG B N 1
ATOM 3390 C CA . ARG B 1 74 ? 39.75683 28.02970 36.74247 1.000 39.66120 374 ARG B CA 1
ATOM 3391 C C . ARG B 1 74 ? 39.93791 29.53755 36.86096 1.000 38.16438 374 ARG B C 1
ATOM 3392 O O . ARG B 1 74 ? 40.21282 30.21601 35.86411 1.000 35.85389 374 ARG B O 1
ATOM 3413 N N . TRP B 1 75 ? 39.78885 30.08096 38.07066 1.000 34.13890 375 TRP B N 1
ATOM 3414 C CA . TRP B 1 75 ? 40.04486 31.50223 38.27603 1.000 34.53926 375 TRP B CA 1
ATOM 3415 C C . TRP B 1 75 ? 41.50538 31.83544 37.99864 1.000 34.12017 375 TRP B C 1
ATOM 3416 O O . TRP B 1 75 ? 41.80807 32.84782 37.35573 1.000 34.16102 375 TRP B O 1
ATOM 3437 N N . GLY B 1 76 ? 42.42516 30.98681 38.46295 1.000 35.45238 376 GLY B N 1
ATOM 3438 C CA . GLY B 1 76 ? 43.83364 31.20493 38.17436 1.000 34.72523 376 GLY B CA 1
ATOM 3439 C C . GLY B 1 76 ? 44.13653 31.16818 36.68804 1.000 35.14105 376 GLY B C 1
ATOM 3440 O O . GLY B 1 76 ? 44.88842 32.00144 36.17768 1.000 35.31473 376 GLY B O 1
ATOM 3444 N N . LYS B 1 77 ? 43.55895 30.19994 35.97313 1.000 41.11397 377 LYS B N 1
ATOM 3445 C CA . LYS B 1 77 ? 43.75882 30.13120 34.52862 1.000 43.52029 377 LYS B CA 1
ATOM 3446 C C . LYS B 1 77 ? 43.15533 31.34282 33.83190 1.000 41.01963 377 LYS B C 1
ATOM 3447 O O . LYS B 1 77 ? 43.73974 31.87505 32.88150 1.000 41.37939 377 LYS B O 1
ATOM 3466 N N . ARG B 1 78 ? 41.99083 31.79800 34.29720 1.000 36.92335 378 ARG B N 1
ATOM 3467 C CA . ARG B 1 78 ? 41.32921 32.93581 33.66951 1.000 37.20862 378 ARG B CA 1
ATOM 3468 C C . ARG B 1 78 ? 42.11058 34.22889 33.87280 1.000 37.96819 378 ARG B C 1
ATOM 3469 O O . ARG B 1 78 ? 42.05888 35.12159 33.01950 1.000 38.49977 378 ARG B O 1
ATOM 3490 N N . LYS B 1 79 ? 42.83557 34.34999 34.98455 1.000 34.17410 379 LYS B N 1
ATOM 3491 C CA . LYS B 1 79 ? 43.57442 35.56269 35.31250 1.000 33.57419 379 LYS B CA 1
ATOM 3492 C C . LYS B 1 79 ? 45.08400 35.36574 35.25878 1.000 34.01735 379 LYS B C 1
ATOM 3493 O O . LYS B 1 79 ? 45.83026 36.26061 35.67078 1.000 35.06430 379 LYS B O 1
ATOM 3512 N N . ASN B 1 80 ? 45.55234 34.22063 34.76407 1.000 34.46230 380 ASN B N 1
ATOM 3513 C CA . ASN B 1 80 ? 46.98387 33.93867 34.66753 1.000 35.91883 380 ASN B CA 1
ATOM 3514 C C . ASN B 1 80 ? 47.64784 34.01357 36.04241 1.000 36.06817 380 ASN B C 1
ATOM 3515 O O . ASN B 1 80 ? 48.69435 34.64107 36.22281 1.000 35.40540 380 ASN B O 1
ATOM 3526 N N . LYS B 1 81 ? 47.01681 33.36664 37.02603 1.000 38.72454 381 LYS B N 1
ATOM 3527 C CA . LYS B 1 81 ? 47.56230 33.22087 38.37444 1.000 41.32110 381 LYS B CA 1
ATOM 3528 C C . LYS B 1 81 ? 47.76495 31.73014 38.62244 1.000 41.40437 381 LYS B C 1
ATOM 3529 O O . LYS B 1 81 ? 46.91690 31.07447 39.24588 1.000 41.02383 381 LYS B O 1
ATOM 3548 N N . PRO B 1 82 ? 48.87354 31.15747 38.14483 1.000 42.49756 382 PRO B N 1
ATOM 3549 C CA . PRO B 1 82 ? 49.05023 29.70238 38.27766 1.000 43.43730 382 PRO B CA 1
ATOM 3550 C C . PRO B 1 82 ? 49.06839 29.22524 39.71858 1.000 44.45178 382 PRO B C 1
ATOM 3551 O O . PRO B 1 82 ? 48.73541 28.06222 39.97762 1.000 45.64759 382 PRO B O 1
ATOM 3562 N N . LYS B 1 83 ? 49.44464 30.08431 40.66386 1.000 40.37614 383 LYS B N 1
ATOM 3563 C CA . LYS B 1 83 ? 49.49373 29.72336 42.07388 1.000 42.46293 383 LYS B CA 1
ATOM 3564 C C . LYS B 1 83 ? 48.16236 29.93623 42.78290 1.000 41.95616 383 LYS B C 1
ATOM 3565 O O . LYS B 1 83 ? 48.09306 29.77083 44.00482 1.000 41.67515 383 LYS B O 1
ATOM 3584 N N . MET B 1 84 ? 47.11105 30.29974 42.05168 1.000 40.26140 384 MET B N 1
ATOM 3585 C CA . MET B 1 84 ? 45.80739 30.50153 42.66874 1.000 39.54651 384 MET B CA 1
ATOM 3586 C C . MET B 1 84 ? 45.34244 29.22170 43.35262 1.000 39.56386 384 MET B C 1
ATOM 3587 O O . MET B 1 84 ? 45.52099 28.11747 42.83140 1.000 38.47062 384 MET B O 1
ATOM 3601 N N . ASN B 1 85 ? 44.74877 29.37654 44.53434 1.000 40.72166 385 ASN B N 1
ATOM 3602 C CA . ASN B 1 85 ? 44.21726 28.25007 45.28821 1.000 41.79001 385 ASN B CA 1
ATOM 3603 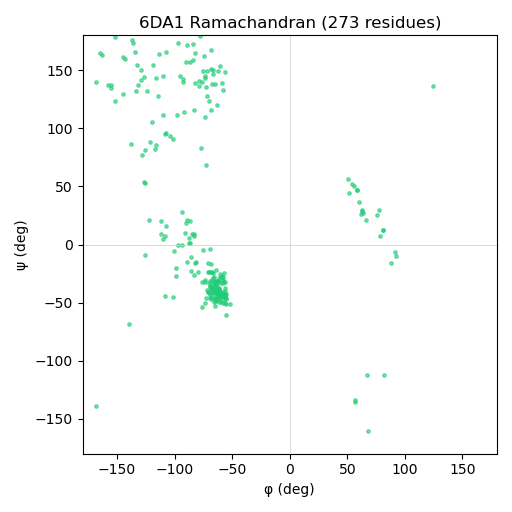C C . ASN B 1 85 ? 43.05646 28.74357 46.14323 1.000 41.33274 385 ASN B C 1
ATOM 3604 O O . ASN B 1 85 ? 42.72191 29.93122 46.14768 1.000 40.19668 385 ASN B O 1
ATOM 3615 N N . TYR B 1 86 ? 42.44004 27.81544 46.87802 1.000 43.67911 386 TYR B N 1
ATOM 3616 C CA . TYR B 1 86 ? 41.27564 28.17141 47.68243 1.000 44.99514 386 TYR B CA 1
ATOM 3617 C C . TYR B 1 86 ? 41.62744 29.20648 48.74246 1.000 44.93576 386 TYR B C 1
ATOM 3618 O O . TYR B 1 86 ? 40.82170 30.09537 49.04220 1.000 45.57827 386 TYR B O 1
ATOM 3636 N N . GLU B 1 87 ? 42.82049 29.10236 49.33054 1.000 42.77117 387 GLU B N 1
ATOM 3637 C CA . GLU B 1 87 ? 43.21357 30.04022 50.37710 1.000 45.27680 387 GLU B CA 1
ATOM 3638 C C . GLU B 1 87 ? 43.16682 31.47586 49.86877 1.000 44.49684 387 GLU B C 1
ATOM 3639 O O . GLU B 1 87 ? 42.57297 32.35361 50.50546 1.000 44.06491 387 GLU B O 1
ATOM 3651 N N . LYS B 1 88 ? 43.78928 31.73520 48.71575 1.000 44.74953 388 LYS B N 1
ATOM 3652 C CA . LYS B 1 88 ? 43.73467 33.07317 48.13693 1.000 43.06635 388 LYS B CA 1
ATOM 3653 C C . LYS B 1 88 ? 42.31641 33.42287 47.70765 1.000 42.29212 388 LYS B C 1
ATOM 3654 O O . LYS B 1 88 ? 41.86095 34.55499 47.90813 1.000 42.57778 388 LYS B O 1
ATOM 3673 N N . LEU B 1 89 ? 41.60529 32.46447 47.10919 1.000 43.17541 389 LEU B N 1
ATOM 3674 C CA . LEU B 1 89 ? 40.21877 32.70206 46.72335 1.000 43.60840 389 LEU B CA 1
ATOM 3675 C C . LEU B 1 89 ? 39.37016 33.06033 47.93636 1.000 45.02533 389 LEU B C 1
ATOM 3676 O O . LEU B 1 89 ? 38.55038 33.98444 47.88100 1.000 45.19314 389 LEU B O 1
ATOM 3692 N N . SER B 1 90 ? 39.55488 32.33843 49.04350 1.000 41.10270 390 SER B N 1
ATOM 3693 C CA . SER B 1 90 ? 38.80681 32.63853 50.26017 1.000 43.63589 390 SER B CA 1
ATOM 3694 C C . SER B 1 90 ? 39.09921 34.05074 50.75078 1.000 43.35133 390 SER B C 1
ATOM 3695 O O . SER B 1 90 ? 38.18593 34.77071 51.17120 1.000 44.57905 390 SER B O 1
ATOM 3703 N N . ARG B 1 91 ? 40.36853 34.46406 50.71277 1.000 43.63161 391 ARG B N 1
ATOM 3704 C CA . ARG B 1 91 ? 40.70558 35.83064 51.09682 1.000 48.39204 391 ARG B CA 1
ATOM 3705 C C . ARG B 1 91 ? 40.02145 36.83603 50.18046 1.000 48.75555 391 ARG B C 1
ATOM 3706 O O . ARG B 1 91 ? 39.56079 37.88995 50.63463 1.000 50.52171 391 ARG B O 1
ATOM 3727 N N . GLY B 1 92 ? 39.94208 36.52671 48.88543 1.000 44.54867 392 GLY B N 1
ATOM 3728 C CA . GLY B 1 92 ? 39.21272 37.39278 47.97432 1.000 43.66066 392 GLY B CA 1
ATOM 3729 C C . GLY B 1 92 ? 37.74306 37.49808 48.33463 1.000 43.96085 392 GLY B C 1
ATOM 3730 O O . GLY B 1 92 ? 37.18931 38.59579 48.42664 1.000 45.62794 392 GLY B O 1
ATOM 3734 N N . LEU B 1 93 ? 37.08880 36.35159 48.53887 1.000 43.57652 393 LEU B N 1
ATOM 3735 C CA . LEU B 1 93 ? 35.68704 36.36389 48.94479 1.000 46.30026 393 LEU B CA 1
ATOM 3736 C C . LEU B 1 93 ? 35.49221 37.13048 50.24522 1.000 48.69508 393 LEU B C 1
ATOM 3737 O O . LEU B 1 93 ? 34.44019 37.74565 50.45221 1.000 50.77724 393 LEU B O 1
ATOM 3753 N N . ARG B 1 94 ? 36.49083 37.10739 51.13011 1.000 46.00278 394 ARG B N 1
ATOM 3754 C CA . ARG B 1 94 ? 36.40329 37.87411 52.36774 1.000 50.57783 394 ARG B CA 1
ATOM 3755 C C . ARG B 1 94 ? 36.32984 39.36974 52.08154 1.000 52.15785 394 ARG B C 1
ATOM 3756 O O . ARG B 1 94 ? 35.61629 40.10743 52.77153 1.000 54.26412 394 ARG B O 1
ATOM 3777 N N . TYR B 1 95 ? 37.05896 39.83710 51.06389 1.000 48.48857 395 TYR B N 1
ATOM 3778 C CA . TYR B 1 95 ? 36.98936 41.24750 50.69220 1.000 50.35921 395 TYR B CA 1
ATOM 3779 C C . TYR B 1 95 ? 35.60509 41.61319 50.16957 1.000 51.05556 395 TYR B C 1
ATOM 3780 O O . TYR B 1 95 ? 35.11217 42.71844 50.42346 1.000 53.78306 395 TYR B O 1
ATOM 3798 N N . TYR B 1 96 ? 34.96417 40.70280 49.43192 1.000 50.33452 396 TYR B N 1
ATOM 3799 C CA . TYR B 1 96 ? 33.61623 40.96904 48.94076 1.000 52.38314 396 TYR B CA 1
ATOM 3800 C C . TYR B 1 96 ? 32.60725 41.04262 50.07968 1.000 52.90837 396 TYR B C 1
ATOM 3801 O O . TYR B 1 96 ? 31.59876 41.74830 49.96655 1.000 52.38392 396 TYR B O 1
ATOM 3819 N N . TYR B 1 97 ? 32.85581 40.32584 51.17712 1.000 54.18046 397 TYR B N 1
ATOM 3820 C CA . TYR B 1 97 ? 31.95051 40.38691 52.32000 1.000 56.95153 397 TYR B CA 1
ATOM 3821 C C . TYR B 1 97 ? 31.94570 41.77450 52.94743 1.000 59.73690 397 TYR B C 1
ATOM 3822 O O . TYR B 1 97 ? 30.90207 42.24805 53.41126 1.000 62.07502 397 TYR B O 1
ATOM 3828 N N . ASP B 1 98 ? 33.10153 42.44116 52.97342 1.000 64.93705 398 ASP B N 1
ATOM 3829 C CA . ASP B 1 98 ? 33.17346 43.77182 53.56719 1.000 68.62928 398 ASP B CA 1
ATOM 3830 C C . ASP B 1 98 ? 32.30828 44.76640 52.80314 1.000 70.76599 398 ASP B C 1
ATOM 3831 O O . ASP B 1 98 ? 31.68259 45.64615 53.40604 1.000 74.90789 398 ASP B O 1
ATOM 3840 N N . LYS B 1 99 ? 32.26059 44.64783 51.47798 1.000 72.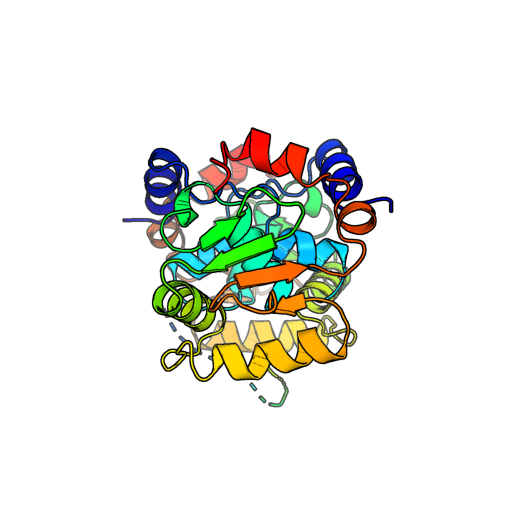91137 399 LYS B N 1
ATOM 3841 C CA . LYS B 1 99 ? 31.42070 45.51472 50.66124 1.000 73.52960 399 LYS B CA 1
ATOM 3842 C C . LYS B 1 99 ? 29.98182 45.01909 50.55777 1.000 73.21387 399 LYS B C 1
ATOM 3843 O O . LYS B 1 99 ? 29.20729 45.57164 49.76877 1.000 74.86580 399 LYS B O 1
ATOM 3862 N N . ASN B 1 100 ? 29.60943 44.00309 51.33379 1.000 69.54061 400 ASN B N 1
ATOM 3863 C CA . ASN B 1 100 ? 28.24387 43.48260 51.34907 1.000 70.69781 400 ASN B CA 1
ATOM 3864 C C . ASN B 1 100 ? 27.79798 43.07696 49.94580 1.000 68.41027 400 ASN B C 1
ATOM 3865 O O . ASN B 1 100 ? 26.72804 43.45814 49.46610 1.000 66.58029 400 ASN B O 1
ATOM 3876 N N . ILE B 1 101 ? 28.64430 42.29306 49.28273 1.000 64.91992 401 ILE B N 1
ATOM 3877 C CA . ILE B 1 101 ? 28.32428 41.70448 47.99312 1.000 60.39334 401 ILE B CA 1
ATOM 3878 C C . ILE B 1 101 ? 28.09644 40.20277 48.11027 1.000 57.42147 401 ILE B C 1
ATOM 3879 O O . ILE B 1 101 ? 27.13884 39.67134 47.54428 1.000 56.54181 401 ILE B O 1
ATOM 3895 N N . ILE B 1 102 ? 28.95803 39.50739 48.84889 1.000 53.22341 402 ILE B N 1
ATOM 3896 C CA . ILE B 1 102 ? 28.84906 38.06927 49.05844 1.000 52.32540 402 ILE B CA 1
ATOM 3897 C C . ILE B 1 102 ? 29.04363 37.78636 50.54045 1.000 52.98133 402 ILE B C 1
ATOM 3898 O O . ILE B 1 102 ? 29.99248 38.28810 51.15291 1.000 53.63968 402 ILE B O 1
ATOM 3914 N N . HIS B 1 103 ? 28.15089 36.98293 51.11203 1.000 58.99004 403 HIS B N 1
ATOM 3915 C CA . HIS B 1 103 ? 28.25776 36.54846 52.49493 1.000 62.21094 403 HIS B CA 1
ATOM 3916 C C . HIS B 1 103 ? 28.37389 35.03208 52.54785 1.000 60.03821 403 HIS B C 1
ATOM 3917 O O . HIS B 1 103 ? 27.92562 34.32422 51.64014 1.000 58.40468 403 HIS B O 1
ATOM 3931 N N . LYS B 1 104 ? 28.98393 34.54332 53.62242 1.000 65.32606 404 LYS B N 1
ATOM 3932 C CA . LYS B 1 104 ? 29.16497 33.11584 53.83131 1.000 65.38298 404 LYS B CA 1
ATOM 3933 C C . LYS B 1 104 ? 28.00793 32.56618 54.65347 1.000 67.12932 404 LYS B C 1
ATOM 3934 O O . LYS B 1 104 ? 27.54755 33.20626 55.60298 1.000 70.99251 404 LYS B O 1
ATOM 3953 N N . THR B 1 105 ? 27.53651 31.37813 54.28081 1.000 55.58692 405 THR B N 1
ATOM 3954 C CA . THR B 1 105 ? 26.44680 30.72500 55.00043 1.000 59.28425 405 THR B CA 1
ATOM 3955 C C . THR B 1 105 ? 27.02141 29.99431 56.20935 1.000 63.21808 405 THR B C 1
ATOM 3956 O O . THR B 1 105 ? 27.79835 29.04549 56.05939 1.000 63.66060 405 THR B O 1
ATOM 3967 N N . ALA B 1 106 ? 26.63871 30.43019 57.40724 1.000 68.24419 406 ALA B N 1
ATOM 3968 C CA . ALA B 1 106 ? 27.10217 29.78152 58.62450 1.000 67.64693 406 ALA B CA 1
ATOM 3969 C C . ALA B 1 106 ? 26.53175 28.37160 58.73193 1.000 67.17107 406 ALA B C 1
ATOM 3970 O O . ALA B 1 106 ? 25.40729 28.09557 58.30571 1.000 69.20213 406 ALA B O 1
ATOM 3977 N N . GLY B 1 107 ? 27.32373 27.47311 59.31663 1.000 65.05297 407 GLY B N 1
ATOM 3978 C CA . GLY B 1 107 ? 26.93238 26.09364 59.48757 1.000 67.24725 407 GLY B CA 1
ATOM 3979 C C . GLY B 1 107 ? 27.26014 25.19169 58.31683 1.000 68.83405 407 GLY B C 1
ATOM 3980 O O . GLY B 1 107 ? 27.23695 23.96514 58.47235 1.000 66.51218 407 GLY B O 1
ATOM 3984 N N . LYS B 1 108 ? 27.55939 25.76162 57.15156 1.000 82.81452 408 LYS B N 1
ATOM 3985 C CA . LYS B 1 108 ? 27.93592 25.00130 55.96970 1.000 82.95911 408 LYS B CA 1
ATOM 3986 C C . LYS B 1 108 ? 29.22432 25.57832 55.40451 1.000 78.35529 408 LYS B C 1
ATOM 3987 O O . LYS B 1 108 ? 29.42026 26.79737 55.40705 1.000 80.65803 408 LYS B O 1
ATOM 4006 N N . ARG B 1 109 ? 30.10253 24.70162 54.92912 1.000 65.19177 409 ARG B N 1
ATOM 4007 C CA . ARG B 1 109 ? 31.37321 25.11625 54.35628 1.000 61.38226 409 ARG B CA 1
ATOM 4008 C C . ARG B 1 109 ? 31.25479 25.21525 52.84180 1.000 57.62193 409 ARG B C 1
ATOM 4009 O O . ARG B 1 109 ? 30.54747 24.43334 52.20069 1.000 55.99872 409 ARG B O 1
ATOM 4030 N N . TYR B 1 110 ? 31.95764 26.19353 52.27571 1.000 51.88835 410 TYR B N 1
ATOM 4031 C CA . TYR B 1 110 ? 31.98080 26.43196 50.83874 1.000 49.96265 410 TYR B CA 1
ATOM 4032 C C . TYR B 1 110 ? 30.62631 26.87837 50.30207 1.000 48.86852 410 TYR B C 1
ATOM 4033 O O . TYR B 1 110 ? 30.36324 26.75502 49.09983 1.000 46.32483 410 TYR B O 1
ATOM 4051 N N . VAL B 1 111 ? 29.75903 27.39971 51.16747 1.000 46.96634 411 VAL B N 1
ATOM 4052 C CA . VAL B 1 111 ? 28.43702 27.88022 50.78079 1.000 48.84420 411 VAL B CA 1
ATOM 4053 C C . VAL B 1 111 ? 28.39505 29.38629 50.99627 1.000 48.36821 411 VAL B C 1
ATOM 4054 O O . VAL B 1 111 ? 28.72279 29.87491 52.08397 1.000 50.79123 411 VAL B O 1
ATOM 4067 N N . TYR B 1 112 ? 27.98762 30.11808 49.96234 1.000 50.29426 412 TYR B N 1
ATOM 4068 C CA . TYR B 1 112 ? 27.95244 31.57158 49.99885 1.000 50.41940 412 TYR B CA 1
ATOM 4069 C C . TYR B 1 112 ? 26.64580 32.04084 49.37470 1.000 50.24415 412 TYR B C 1
ATOM 4070 O O . TYR B 1 112 ? 25.87632 31.24888 48.82366 1.000 49.87186 412 TYR B O 1
ATOM 4088 N N . ARG B 1 113 ? 26.39756 33.34593 49.46208 1.000 47.61315 413 ARG B N 1
ATOM 4089 C CA . ARG B 1 113 ? 25.14043 33.91507 48.98642 1.000 50.71100 413 ARG B CA 1
ATOM 4090 C C . ARG B 1 113 ? 25.37438 35.35856 48.56981 1.000 52.57544 413 ARG B C 1
ATOM 4091 O O . ARG B 1 113 ? 25.85617 36.16217 49.37332 1.000 54.01500 413 ARG B O 1
ATOM 4112 N N . PHE B 1 114 ? 25.03976 35.68622 47.32113 1.000 52.11530 414 PHE B N 1
ATOM 4113 C CA . PHE B 1 114 ? 25.03849 37.08002 46.89283 1.000 53.22735 414 PHE B CA 1
ATOM 4114 C C . PHE B 1 114 ? 24.00084 37.85530 47.69405 1.000 57.83952 414 PHE B C 1
ATOM 4115 O O . PHE B 1 114 ? 22.80899 37.53297 47.65426 1.000 57.86179 414 PHE B O 1
ATOM 4132 N N . VAL B 1 115 ? 24.45089 38.88031 48.41856 1.000 61.91470 415 VAL B N 1
ATOM 4133 C CA . VAL B 1 115 ? 23.55743 39.65210 49.27614 1.000 64.87468 415 VAL B CA 1
ATOM 4134 C C . VAL B 1 115 ? 23.09907 40.95845 48.63489 1.000 67.65027 415 VAL B C 1
ATOM 4135 O O . VAL B 1 115 ? 22.08264 41.52106 49.06988 1.000 73.72826 415 VAL B O 1
ATOM 4148 N N . CYS B 1 116 ? 23.80947 41.45878 47.62842 1.000 69.01426 416 CYS B N 1
ATOM 4149 C CA . CYS B 1 116 ? 23.36456 42.65604 46.93689 1.000 70.32027 416 CYS B CA 1
ATOM 4150 C C . CYS B 1 116 ? 22.09775 42.35845 46.13636 1.000 69.70337 416 CYS B C 1
ATOM 4151 O O . CYS B 1 116 ? 21.70624 41.20427 45.94040 1.000 68.03561 416 CYS B O 1
ATOM 4159 N N . ASP B 1 117 ? 21.44701 43.42583 45.67252 1.000 72.57018 417 ASP B N 1
ATOM 4160 C CA . ASP B 1 117 ? 20.20747 43.29999 44.90691 1.000 72.51422 417 ASP B CA 1
ATOM 4161 C C . ASP B 1 117 ? 20.56973 42.86417 43.49014 1.000 69.62180 417 ASP B C 1
ATOM 4162 O O . ASP B 1 117 ? 20.67769 43.66439 42.55744 1.000 68.90401 417 ASP B O 1
ATOM 4171 N N . LEU B 1 118 ? 20.76347 41.55389 43.33577 1.000 67.94561 418 LEU B N 1
ATOM 4172 C CA . LEU B 1 118 ? 21.17132 41.00140 42.05066 1.000 66.16660 418 LEU B CA 1
ATOM 4173 C C . LEU B 1 118 ? 20.01335 40.93856 41.06243 1.000 66.52523 418 LEU B C 1
ATOM 4174 O O . LEU B 1 118 ? 20.22775 41.08217 39.85356 1.000 65.63394 418 LEU B O 1
ATOM 4190 N N . GLN B 1 119 ? 18.78926 40.72828 41.55196 1.000 59.06840 419 GLN B N 1
ATOM 4191 C CA . GLN B 1 119 ? 17.63364 40.66788 40.66303 1.000 61.05810 419 GLN B CA 1
ATOM 4192 C C . GLN B 1 119 ? 17.44557 41.98019 39.91216 1.000 61.62043 419 GLN B C 1
ATOM 4193 O O . GLN B 1 119 ? 17.15210 41.98038 38.71064 1.000 60.20804 419 GLN B O 1
ATOM 4207 N N . S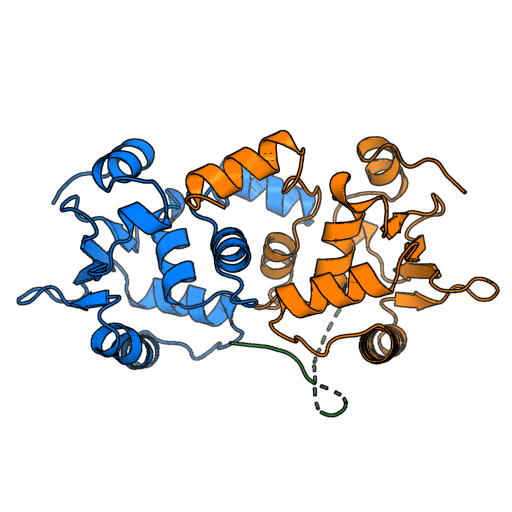ER B 1 120 ? 17.61428 43.11049 40.60189 1.000 72.15709 420 SER B N 1
ATOM 4208 C CA . SER B 1 120 ? 17.42907 44.40605 39.95743 1.000 74.10949 420 SER B CA 1
ATOM 4209 C C . SER B 1 120 ? 18.53317 44.69678 38.94931 1.000 69.72684 420 SER B C 1
ATOM 4210 O O . SER B 1 120 ? 18.28307 45.34986 37.93001 1.000 70.81416 420 SER B O 1
ATOM 4218 N N . LEU B 1 121 ? 19.75365 44.22766 39.21313 1.000 58.57929 421 LEU B N 1
ATOM 4219 C CA . LEU B 1 121 ? 20.86001 44.47506 38.29417 1.000 56.55788 421 LEU B CA 1
ATOM 4220 C C . LEU B 1 121 ? 20.72852 43.62633 37.03735 1.000 54.82824 421 LEU B C 1
ATOM 4221 O O . LEU B 1 121 ? 20.81671 44.13853 35.91486 1.000 52.89931 421 LEU B O 1
ATOM 4237 N N . LEU B 1 122 ? 20.51759 42.32243 37.20667 1.000 57.89038 422 LEU B N 1
ATOM 4238 C CA . LEU B 1 122 ? 20.57514 41.40492 36.07939 1.000 56.03041 422 LEU B CA 1
ATOM 4239 C C . LEU B 1 122 ? 19.25711 41.30572 35.32781 1.000 56.27978 422 LEU B C 1
ATOM 4240 O O . LEU B 1 122 ? 19.26100 40.93986 34.14813 1.000 53.49718 422 LEU B O 1
ATOM 4256 N N . GLY B 1 123 ? 18.13878 41.62602 35.97130 1.000 56.91341 423 GLY B N 1
ATOM 4257 C CA . GLY B 1 123 ? 16.84403 41.41265 35.36233 1.000 58.22872 423 GLY B CA 1
ATOM 4258 C C . GLY B 1 123 ? 16.35933 39.98320 35.41205 1.000 57.19055 423 GLY B C 1
ATOM 4259 O O . GLY B 1 123 ? 15.33495 39.67043 34.79444 1.000 58.32794 423 GLY B O 1
ATOM 4263 N N . TYR B 1 124 ? 17.07073 39.10493 36.11269 1.000 57.95977 424 TYR B N 1
ATOM 4264 C CA . TYR B 1 124 ? 16.65750 37.72786 36.32600 1.000 57.87692 424 TYR B CA 1
ATOM 4265 C C . TYR B 1 124 ? 16.27493 37.52737 37.78569 1.000 60.79297 424 TYR B C 1
ATOM 4266 O O . TYR B 1 124 ? 16.87542 38.11720 38.68889 1.000 60.67577 424 TYR B O 1
ATOM 4284 N N . THR B 1 125 ? 15.27297 36.69036 38.00944 1.000 59.33558 425 THR B N 1
ATOM 4285 C CA . THR B 1 125 ? 14.94124 36.27609 39.36155 1.000 60.49388 425 THR B CA 1
ATOM 4286 C C . THR B 1 125 ? 15.71214 35.01448 39.72042 1.000 58.80061 425 THR B C 1
ATOM 4287 O O . THR B 1 125 ? 16.14370 34.26534 38.83830 1.000 55.58852 425 THR B O 1
ATOM 4298 N N . PRO B 1 126 ? 15.91439 34.75083 41.01380 1.000 62.88799 426 PRO B N 1
ATOM 4299 C CA . PRO B 1 126 ? 16.60727 33.50757 41.39734 1.000 62.26801 426 PRO B CA 1
ATOM 4300 C C . PRO B 1 126 ? 15.95421 32.26110 40.82326 1.000 62.22607 426 PRO B C 1
ATOM 4301 O O . PRO B 1 126 ? 16.64412 31.39209 40.27548 1.000 58.81815 426 PRO B O 1
ATOM 4312 N N . GLU B 1 127 ? 14.62793 32.15618 40.92826 1.000 62.74196 427 GLU B N 1
ATOM 4313 C CA . GLU B 1 127 ? 13.93773 30.94951 40.48632 1.000 62.89385 427 GLU B CA 1
ATOM 4314 C C . GLU B 1 127 ? 13.96499 30.81217 38.97010 1.000 61.23782 427 GLU B C 1
ATOM 4315 O O . GLU B 1 127 ? 13.97550 29.69034 38.44985 1.000 58.92997 427 GLU B O 1
ATOM 4327 N N . GLU B 1 128 ? 13.97745 31.93312 38.24738 1.000 64.92403 428 GLU B N 1
ATOM 4328 C CA . GLU B 1 128 ? 14.06655 31.87506 36.79276 1.000 63.74041 428 GLU B CA 1
ATOM 4329 C C . GLU B 1 128 ? 15.34836 31.17597 36.35593 1.000 60.51031 428 GLU B C 1
ATOM 4330 O O . GLU B 1 128 ? 15.32005 30.26162 35.52402 1.000 60.32442 428 GLU B O 1
ATOM 4342 N N . LEU B 1 129 ? 16.48789 31.59113 36.91437 1.000 55.44609 429 LEU B N 1
ATOM 4343 C CA . LEU B 1 129 ? 17.75474 30.96098 36.55945 1.000 53.21388 429 LEU B CA 1
ATOM 4344 C C . LEU B 1 129 ? 17.77110 29.49329 36.96539 1.000 53.49186 429 LEU B C 1
ATOM 4345 O O . LEU B 1 129 ? 18.26169 28.63988 36.21678 1.000 51.69220 429 LEU B O 1
ATOM 4361 N N . HIS B 1 130 ? 17.24066 29.17938 38.14940 1.000 54.80225 430 HIS B N 1
ATOM 4362 C CA . HIS B 1 130 ? 17.19818 27.79066 38.59483 1.000 56.10565 430 HIS B CA 1
ATOM 4363 C C . HIS B 1 130 ? 16.47294 26.91344 37.58204 1.000 54.66156 430 HIS B C 1
ATOM 4364 O O . HIS B 1 130 ? 16.92735 25.80690 37.26721 1.000 54.67329 430 HIS B O 1
ATOM 4378 N N . ALA B 1 131 ? 15.34294 27.39267 37.05905 1.000 50.35575 431 ALA B N 1
ATOM 4379 C CA . ALA B 1 131 ? 14.58607 26.61746 36.08153 1.000 53.40994 431 ALA B CA 1
ATOM 4380 C C . ALA B 1 131 ? 15.38518 26.41832 34.79837 1.000 53.19242 431 ALA B C 1
ATOM 4381 O O . ALA B 1 131 ? 15.47122 25.29976 34.27801 1.000 55.38443 431 ALA B O 1
ATOM 4388 N N . MET B 1 132 ? 15.97506 27.49545 34.27000 1.000 58.54460 432 MET B N 1
ATOM 4389 C CA . MET B 1 132 ? 16.77503 27.38206 33.05274 1.000 55.59741 432 MET B CA 1
ATOM 4390 C C . MET B 1 132 ? 17.89369 26.36335 33.22204 1.000 54.81598 432 MET B C 1
ATOM 4391 O O . MET B 1 132 ? 18.13580 25.53759 32.33313 1.000 54.27004 432 MET B O 1
ATOM 4405 N N . LEU B 1 133 ? 18.58969 26.41307 34.35384 1.000 52.12548 433 LEU B N 1
ATOM 4406 C CA . LEU B 1 133 ? 19.74975 25.57149 34.60595 1.000 51.44547 433 LEU B CA 1
ATOM 4407 C C . LEU B 1 133 ? 19.38276 24.21435 35.18973 1.000 52.81283 433 LEU B C 1
ATOM 4408 O O . LEU B 1 133 ? 20.28062 23.41457 35.47210 1.000 54.14929 433 LEU B O 1
ATOM 4424 N N . ASP B 1 134 ? 18.09327 23.93556 35.37451 1.000 46.73047 434 ASP B N 1
ATOM 4425 C CA . ASP B 1 134 ? 17.63831 22.65257 35.90607 1.000 50.38167 434 ASP B CA 1
ATOM 4426 C C . ASP B 1 134 ? 18.25033 22.39063 37.28184 1.000 48.53908 434 ASP B C 1
ATOM 4427 O O . ASP B 1 134 ? 18.75411 21.30308 37.56972 1.000 49.06372 434 ASP B O 1
ATOM 4436 N N . VAL B 1 135 ? 18.20172 23.40943 38.13804 1.000 51.32450 435 VAL B N 1
ATOM 4437 C CA . VAL B 1 135 ? 18.76724 23.30182 39.47825 1.000 52.16140 435 VAL B CA 1
ATOM 4438 C C . VAL B 1 135 ? 17.91183 22.34998 40.30374 1.000 57.13570 435 VAL B C 1
ATOM 4439 O O . VAL B 1 135 ? 16.70154 22.55284 40.45961 1.000 58.59620 435 VAL B O 1
ATOM 4452 N N . LYS B 1 136 ? 18.54186 21.30825 40.84197 1.000 64.99231 436 LYS B N 1
ATOM 4453 C CA . LYS B 1 136 ? 17.88573 20.42833 41.79839 1.000 70.03175 436 LYS B CA 1
ATOM 4454 C C . LYS B 1 136 ? 18.16813 20.93341 43.20834 1.000 72.94900 436 LYS B C 1
ATOM 4455 O O . LYS B 1 136 ? 19.32806 20.90043 43.64073 1.000 72.10313 436 LYS B O 1
ATOM 4474 N N . PRO B 1 137 ? 17.16537 21.39548 43.95369 1.000 75.75395 437 PRO B N 1
ATOM 4475 C CA . PRO B 1 137 ? 17.45328 22.04487 45.23720 1.000 77.58540 437 PRO B CA 1
ATOM 4476 C C . PRO B 1 137 ? 17.98069 21.06389 46.27165 1.000 81.26602 437 PRO B C 1
ATOM 4477 O O . PRO B 1 137 ? 17.65833 19.87324 46.26184 1.000 81.21192 437 PRO B O 1
ATOM 4488 N N . ASP B 1 138 ? 18.80137 21.58820 47.17699 1.000 95.64512 438 ASP B N 1
ATOM 4489 C CA . ASP B 1 138 ? 19.37348 20.79259 48.25767 1.000 99.42369 438 ASP B CA 1
ATOM 4490 C C . ASP B 1 138 ? 18.43780 20.76249 49.46188 1.000 100.57846 438 ASP B C 1
ATOM 4491 O O . ASP B 1 138 ? 17.90516 19.71275 49.82132 1.000 101.81459 438 ASP B O 1
ATOM 4500 N N . PRO C 2 1 ? 24.22302 48.30537 42.76739 1.000 89.10566 281 PRO C N 1
ATOM 4501 C CA . PRO C 2 1 ? 25.31687 48.60600 43.69644 1.000 91.18194 281 PRO C CA 1
ATOM 4502 C C . PRO C 2 1 ? 26.62442 48.92809 42.98313 1.000 91.64058 281 PRO C C 1
ATOM 4503 O O . PRO C 2 1 ? 26.77309 48.61767 41.80119 1.000 91.39200 281 PRO C O 1
ATOM 4547 N N . ASP C 2 4 ? 33.55251 48.74865 43.65086 1.000 92.62223 284 ASP C N 1
ATOM 4548 C CA . ASP C 2 4 ? 34.87105 49.34941 43.80155 1.000 95.71587 284 ASP C CA 1
ATOM 4549 C C . ASP C 2 4 ? 35.95239 48.30036 43.57994 1.000 90.10641 284 ASP C C 1
ATOM 4550 O O . ASP C 2 4 ? 35.72260 47.10786 43.77747 1.000 89.81634 284 ASP C O 1
ATOM 4592 N N . ASP C 2 7 ? 41.80996 45.21545 44.92731 1.000 48.05953 287 ASP C N 1
ATOM 4593 C CA . ASP C 2 7 ? 43.24095 45.14858 44.66116 1.000 47.42183 287 ASP C CA 1
ATOM 4594 C C . ASP C 2 7 ? 44.05900 45.27488 45.94303 1.000 47.74271 287 ASP C C 1
ATOM 4595 O O . ASP C 2 7 ? 44.21502 46.36985 46.48172 1.000 51.32707 287 ASP C O 1
ATOM 4623 N N . GLU C 2 9 ? 47.71731 43.56903 48.35848 1.000 44.89779 289 GLU C N 1
ATOM 4624 C CA . GLU C 2 9 ? 49.01472 42.90518 48.26324 1.000 46.04502 289 GLU C CA 1
ATOM 4625 C C . GLU C 2 9 ? 48.89946 41.40017 48.51093 1.000 45.03903 289 GLU C C 1
ATOM 4626 O O . GLU C 2 9 ? 49.71581 40.62401 48.01374 1.000 44.05468 289 GLU C O 1
ATOM 4638 N N . ASP C 2 10 ? 47.88836 40.99101 49.27315 1.000 50.68774 290 ASP C N 1
ATOM 4639 C CA . ASP C 2 10 ? 47.65198 39.57168 49.53161 1.000 52.13389 290 ASP C CA 1
ATOM 4640 C C . ASP C 2 10 ? 46.65882 39.00124 48.52427 1.000 50.91096 290 ASP C C 1
ATOM 4641 O O . ASP C 2 10 ? 46.45669 37.78874 48.45128 1.000 48.25105 290 ASP C O 1
ATOM 4669 N N . PRO C 2 12 ? 46.24129 40.55791 44.76546 1.000 40.14911 292 PRO C N 1
ATOM 4670 C CA . PRO C 2 12 ? 46.43111 41.55559 43.70826 1.000 42.15641 292 PRO C CA 1
ATOM 4671 C C . PRO C 2 12 ? 45.54807 41.31825 42.49063 1.000 41.08611 292 PRO C C 1
ATOM 4672 O O . PRO C 2 12 ? 45.35283 40.17766 42.07331 1.000 39.53919 292 PRO C O 1
ATOM 4683 N N . ALA C 2 13 ? 45.01848 42.40076 41.93164 1.000 41.13392 293 ALA C N 1
ATOM 4684 C CA . ALA C 2 13 ? 44.18991 42.30931 40.74174 1.000 40.27534 293 ALA C CA 1
ATOM 4685 C C . ALA C 2 13 ? 45.06389 42.14897 39.50620 1.000 40.36370 293 ALA C C 1
ATOM 4686 O O . ALA C 2 13 ? 46.12816 42.76405 39.39413 1.000 40.96627 293 ALA C O 1
ATOM 4693 N N . ALA C 2 14 ? 44.61316 41.30813 38.58305 1.000 42.45468 294 ALA C N 1
ATOM 4694 C CA . ALA C 2 14 ? 45.29896 41.15188 37.31382 1.000 41.58038 294 ALA C CA 1
ATOM 4695 C C . ALA C 2 14 ? 44.85257 42.23632 36.33911 1.000 41.58391 294 ALA C C 1
ATOM 4696 O O . ALA C 2 14 ? 43.78851 42.84409 36.48711 1.000 42.48329 294 ALA C O 1
ATOM 4703 N N . LEU C 2 15 ? 45.68892 42.47737 35.33069 1.000 38.17779 295 LEU C N 1
ATOM 4704 C CA . LEU C 2 15 ? 45.38143 43.47226 34.31130 1.000 37.95524 295 LEU C CA 1
ATOM 4705 C C . LEU C 2 15 ? 45.78664 42.96907 32.93349 1.000 37.00624 295 LEU C C 1
ATOM 4706 O O . LEU C 2 15 ? 44.92954 42.70927 32.08301 1.000 34.82682 295 LEU C O 1
ATOM 4722 N N . TRP C 2 16 ? 47.08845 42.83468 32.70548 1.000 38.73962 296 TRP C N 1
ATOM 4723 C CA . TRP C 2 16 ? 47.59833 42.41246 31.40773 1.000 38.33613 296 TRP C CA 1
ATOM 4724 C C . TRP C 2 16 ? 47.69852 40.89424 31.33369 1.000 35.70850 296 TRP C C 1
ATOM 4725 O O . TRP C 2 16 ? 47.69731 40.20845 32.35801 1.000 35.82613 296 TRP C O 1
#

Sequence (285 aa):
GTFKDYVRDRADLNKDKPVIPAAALAGYTGSGPIQLWQFLLELLTDKSCQSSFISWTGDGWEFKLSDPDEVARRWGKRKNKPKMNYEEKLSRGLRYYYDKNIIHKTAGKRYVYRFVCDLQSLLGYTPEELHAMLDVKPDKGTFKDYVRDRADLNKDKPVIPAAALAGYTGSGPIQLWQFLLELLTDKSCQSFISWTGDGWEFKLSDPDEVARRWGKRKNKPKMNYEKLSRGLRYYYDKNIIHKTAGKRYVYRFVCDLQSLLGYTPEELHAMLDVKPDPDDEDPAALW

B-factor: mean 59.15, std 16.38, range [30.62, 129.44]

Secondary structure (DSSP, 8-state):
--HHHHHHHHHHTT-S--SS-HHHHHHHHT-SS--HHHHHHHHHT-GGGTTT-EE-SSTTEEE-SSHHHHHHHHHHHTT-TT--HHHHHHHHHHHHHTTSEEE-TT-TTEEEE-S-HHHHHS--HHHHHHHHT----/---HHHHHHHHHHTT-S--SS-HHHHHHHHT-SS--HHHHHHHHHT-GGGTTT-EE-SSTTEEE-SSHHHHHHHHHHHHT-TT--HHHHHHHHHHHHHTTSEEE-TTSTTEEEE-S-HHHHHS--HHHHHHHHT----/----------

CATH classification: 1.10.10.10

Solvent-accessible surface area: 14906 Å² total

GO terms:
  GO:0050728 negative regulation of inflammatory response (P, IMP)
  GO:0045944 positive regulation of transcription by RNA polymerase II (P, IDA)
  GO:0005634 nucleus (C, IDA)
  GO:0003677 DNA binding (F, IDA)
  GO:0003700 DNA-binding transcription factor activity (F, IDA)
  GO:0043565 sequence-specific DNA binding (F, IDA)
  GO:0005667 transcription regulator complex (C, IDA)
  GO:0006357 regulation of transcription by RNA polymerase II (P, IDA)
  GO:0045944 positive regulation of transcription by RNA polymerase II (P, IGI)
  GO:0005515 protein binding (F, IPI)
  GO:0003676 nucleic acid binding (F, EXP)
  GO:1990837 sequence-specific double-stranded DNA binding (F, IMP)
  GO:0140297 DNA-binding transcription factor binding (F, IPI)

Radius of gyration: 20.24 Å; Cα contacts (8 Å, |Δi|>4): 438; chains: 3; bounding box: 46×39×61 Å

Nearest PDB structures (foldseek):
  3wu0-assembly1_B  TM=9.154E-01  e=8.541E-26  Homo sapiens
  3wtz-assembly1_A  TM=9.471E-01  e=5.828E-25  Homo sapiens
  1mdm-assembly1_B  TM=9.437E-01  e=3.098E-23  Mus musculus
  2nny-assembly1_B  TM=9.268E-01  e=8.936E-23  Homo sapiens
  3wtw-assembly1_C  TM=9.321E-01  e=1.759E-21  Homo sapiens

InterPro domains:
  IPR000418 Ets domain [PF00178] (335-415)
  IPR000418 Ets domain [PR00454] (335-348)
  IPR000418 Ets domain [PR00454] (359-377)
  IPR000418 Ets domain [PR00454] (378-396)
  IPR000418 Ets domain [PR00454] (397-415)
  IPR000418 Ets domain [PS00345] (337-345)
  IPR000418 Ets domain [PS00346] (381-396)
  IPR000418 Ets domain [PS50061] (335-415)
  IPR000418 Ets domain [SM00413] (334-419)
  IPR003118 Pointed domain [PF02198] (54-135)
  IPR003118 Pointed domain [PS51433] (51-136)
  IPR003118 Pointed domain [SM00251] (53-136)
  IPR013761 Sterile alpha motif/pointed domain superfamily [G3DSA:1.10.150.50] (42-138)
  IPR013761 Sterile alpha motif/pointed domain superfamily [SSF47769] (30-135)
  IPR016311 Transforming protein C-ets [PIRSF001698] (25-440)
  IPR036388 Winged helix-like DNA-binding domain superfamily [G3DSA:1.10.10.10] (298-436)
  IPR036390 Winged helix DNA-binding domain superfamily [SSF46785] (303-435)
  IPR041886 Protein C-ets-1, pointed domain [cd08542] (51-138)
  IPR045688 Ets1, N-terminal flanking region of Ets domain [PF19525] (148-332)
  IPR046328 ETS family [PTHR11849] (63-425)

Foldseek 3Di:
DDVVVVVVVCVVVVFPDFPQQQVVLCVVVVVHDGDPVSLLSRLQRTLSNVCQKYAQLDWQKIFGNNLQVSQCVVCVSVVNNPGGSVVVVVVCVVCVVVQQKAADPPDPRMIGGRPPVCVSVVDTRVRSCVVSVPDHD/DDDVVVVVVVVVVVQFPDFPQQQVVVCVVVVVPDGDPVSVLSRLQRTLSNVVQKYAQLDWQKIFGNPQQVSQCVVCVSVVNNPGGSVVVVVVVVVCVVVQQKAADPPDPRMIGGRPPVCVVPVDTRVRSCVVSVPDHD/DQAVVGDDDD